Protein AF-A0A0W8DL83-F1 (afdb_monomer_lite)

pLDDT: mean 80.4, std 13.45, range [40.19, 97.5]

Organism: Phytophthora nicotianae (NCBI:txid4792)

Sequence (191 aa):
MKIGVLESKGTYDVRLKAYGPFPSYPEEEQVDKNFFDHLVVTPYDETNQNVEHSGFNFESEHRGGWYRFCLGNMHDGSTKTVEWYTSFDLSNEDELGEEDKLDDQTRKEHIEGVKTSLDRLQTLLKLIRNEQDYYRARVHRHVQTLESSKSRIIYYTMFELAVLGAMYGGQSFLLHKWFSDRGYLSKRQWA

InterPro domains:
  IPR009038 GOLD domain [PF01105] (49-179)
  IPR009038 GOLD domain [SM01190] (11-180)
  IPR015720 Transmembrane emp24 domain-containing protein [PTHR22811] (47-179)

Foldseek 3Di:
DKKFWQDWPDFRKKWKWKFDFAADADPDDDPVGTPDIDIDGWDDDPVDSDTDIDDDDDDDPPDDGDMDMDIDPPPDPTDIDMDDDDDDDDDDPVPPPPVVVVVVVVVVVVVVVVVVVVVVVVVVVVVVVVVVVVVVVVVVVVVVVVVVVVVVVVVVVVVVVVVVVVVVVVVVVVVVCVVVVVVVVPPPDDD

Radius of gyration: 52.63 Å; chains: 1; bounding box: 70×18×173 Å

Secondary structure (DSSP, 8-state):
-EEEEEEESS--EEEEEEEEEESS---S--GGGEEEEEEEE----SS---PPPEE------S---EEEEEEE--S--S-EEEEEE----PPPGGG--HHHHHHHHHHHHHHHHHHHHHHHHHHHHHHHHHHHHHHHHHHHHHHHHHHHHHHHHHHHHHHHHHHHHHHHHHHHHHHHHHHHHTTTS------

Structure (mmCIF, N/CA/C/O backbone):
data_AF-A0A0W8DL83-F1
#
_entry.id   AF-A0A0W8DL83-F1
#
loop_
_atom_site.group_PDB
_atom_site.id
_atom_site.type_symbol
_atom_site.label_atom_id
_atom_site.label_alt_id
_atom_site.label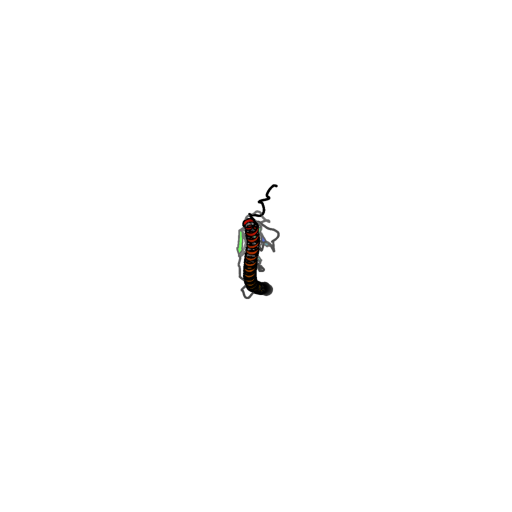_comp_id
_atom_site.label_asym_id
_atom_site.label_entity_id
_atom_site.label_seq_id
_atom_site.pdbx_PDB_ins_code
_atom_site.Cartn_x
_atom_site.Cartn_y
_atom_site.Cartn_z
_atom_site.occupancy
_atom_site.B_iso_or_equiv
_atom_site.auth_seq_id
_atom_site.auth_comp_id
_atom_site.auth_asym_id
_atom_site.auth_atom_id
_atom_site.pdbx_PDB_model_num
ATOM 1 N N . MET A 1 1 ? -22.260 -2.839 36.735 1.00 81.38 1 MET A N 1
ATOM 2 C CA . MET A 1 1 ? -23.620 -2.240 36.632 1.00 81.38 1 MET A CA 1
ATOM 3 C C . MET A 1 1 ? -24.453 -2.633 37.850 1.00 81.38 1 MET A C 1
ATOM 5 O O . MET A 1 1 ? -24.209 -3.710 38.378 1.00 81.38 1 MET A O 1
ATOM 9 N N . LYS A 1 2 ? -25.393 -1.802 38.322 1.00 84.25 2 LYS A N 1
ATOM 10 C CA . LYS A 1 2 ? -26.248 -2.055 39.499 1.00 84.25 2 LYS A CA 1
ATOM 11 C C . LYS A 1 2 ? -27.692 -1.601 39.247 1.00 84.25 2 LYS A C 1
ATOM 13 O O . LYS A 1 2 ? -27.902 -0.562 38.626 1.00 84.25 2 LYS A O 1
ATOM 18 N N . ILE A 1 3 ? -28.667 -2.360 39.739 1.00 86.25 3 ILE A N 1
ATOM 19 C CA . ILE A 1 3 ? -30.100 -2.094 39.565 1.00 86.25 3 ILE A CA 1
ATOM 20 C C . ILE A 1 3 ? -30.893 -2.454 40.829 1.00 86.25 3 ILE A C 1
ATOM 22 O O . ILE A 1 3 ? -30.589 -3.448 41.488 1.00 86.25 3 ILE A O 1
ATOM 26 N N . GLY A 1 4 ? -31.914 -1.657 41.160 1.00 84.94 4 GLY A N 1
ATOM 27 C CA . GLY A 1 4 ? -32.868 -1.954 42.236 1.00 84.94 4 GLY A CA 1
ATOM 28 C C . GLY A 1 4 ? -34.249 -1.334 41.987 1.00 84.94 4 GLY A C 1
ATOM 29 O O . GLY A 1 4 ? -34.360 -0.339 41.273 1.00 84.94 4 GLY A O 1
ATOM 30 N N . VAL A 1 5 ? -35.312 -1.924 42.540 1.00 84.25 5 VAL A N 1
ATOM 31 C CA . VAL A 1 5 ? -36.683 -1.393 42.453 1.00 84.25 5 VAL A CA 1
ATOM 32 C C . VAL A 1 5 ? -36.949 -0.517 43.679 1.00 84.25 5 VAL A C 1
ATOM 34 O O . VAL A 1 5 ? -36.902 -1.005 44.803 1.00 84.25 5 VAL A O 1
ATOM 37 N N . LEU A 1 6 ? -37.221 0.773 43.466 1.00 82.25 6 LEU A N 1
ATOM 38 C CA . LEU A 1 6 ? -37.469 1.747 44.537 1.00 82.25 6 LEU A CA 1
ATOM 39 C C . LEU A 1 6 ? -38.924 1.724 45.013 1.00 82.25 6 LEU A C 1
ATOM 41 O O . LEU A 1 6 ? -39.202 1.768 46.208 1.00 82.25 6 LEU A O 1
ATOM 45 N N . GLU A 1 7 ? -39.864 1.668 44.070 1.00 79.56 7 GLU A N 1
ATOM 46 C CA . GLU A 1 7 ? -41.296 1.750 44.357 1.00 79.56 7 GLU A CA 1
ATOM 47 C C . GLU A 1 7 ? -42.071 0.820 43.421 1.00 79.56 7 GLU A C 1
ATOM 49 O O . GLU A 1 7 ? -41.862 0.826 42.206 1.00 79.56 7 GLU A O 1
ATOM 54 N N . SER A 1 8 ? -42.968 0.015 43.986 1.00 80.44 8 SER A N 1
ATOM 55 C CA . SER A 1 8 ? -43.856 -0.891 43.257 1.00 80.44 8 SER A CA 1
ATOM 56 C C . SER A 1 8 ? -45.196 -0.973 43.984 1.00 80.44 8 SER A C 1
ATOM 58 O O . SER A 1 8 ? -45.238 -0.948 45.211 1.00 80.44 8 SER A O 1
ATOM 60 N N . LYS A 1 9 ? -46.304 -1.079 43.239 1.00 79.44 9 LYS A N 1
ATOM 61 C CA . LYS A 1 9 ? -47.638 -1.319 43.828 1.00 79.44 9 LYS A CA 1
ATOM 62 C C . LYS A 1 9 ? -47.927 -2.802 44.076 1.00 79.44 9 LYS A C 1
ATOM 64 O O . LYS A 1 9 ? -48.963 -3.118 44.656 1.00 79.44 9 LYS A O 1
ATOM 69 N N . GLY A 1 10 ? -47.043 -3.690 43.632 1.00 79.00 10 GLY A N 1
ATOM 70 C CA . GLY A 1 10 ? -47.143 -5.123 43.877 1.00 79.00 10 GLY A CA 1
ATOM 71 C C . GLY A 1 10 ? -45.774 -5.718 44.152 1.00 79.00 10 GLY A C 1
ATOM 72 O O . GLY A 1 10 ? -45.163 -5.416 45.172 1.00 79.00 10 GLY A O 1
ATOM 73 N N . THR A 1 11 ? -45.282 -6.591 43.279 1.00 81.06 11 THR A N 1
ATOM 74 C CA . THR A 1 11 ? -44.012 -7.284 43.534 1.00 81.06 11 THR A CA 1
ATOM 75 C C . THR A 1 11 ? -42.807 -6.383 43.264 1.00 81.06 11 THR A C 1
ATOM 77 O O . THR A 1 11 ? -42.781 -5.609 42.304 1.00 81.06 11 THR A O 1
ATOM 80 N N . TYR A 1 12 ? -41.785 -6.483 44.112 1.00 83.00 12 TYR A N 1
ATOM 81 C CA . TYR A 1 12 ? -40.526 -5.744 43.985 1.00 83.00 12 TYR A CA 1
ATOM 82 C C . TYR A 1 12 ? -39.511 -6.547 43.162 1.00 83.00 12 TYR A C 1
ATOM 84 O O . TYR A 1 12 ? -38.434 -6.909 43.629 1.00 83.00 12 TYR A O 1
ATOM 92 N N . ASP A 1 13 ? -39.894 -6.883 41.931 1.00 85.88 13 ASP A N 1
ATOM 93 C CA . ASP A 1 13 ? -39.073 -7.650 40.998 1.00 85.88 13 ASP A CA 1
ATOM 94 C C . ASP A 1 13 ? -39.019 -7.007 39.604 1.00 85.88 13 ASP A C 1
ATOM 96 O O . ASP A 1 13 ? -39.995 -6.428 39.116 1.00 85.88 13 ASP A O 1
ATOM 100 N N . VAL A 1 14 ? -37.868 -7.114 38.943 1.00 87.50 14 VAL A N 1
ATOM 101 C CA . VAL A 1 14 ? -37.662 -6.675 37.558 1.00 87.50 14 VAL A CA 1
ATOM 102 C C . VAL A 1 14 ? -36.755 -7.665 36.834 1.00 87.50 14 VAL A C 1
ATOM 104 O O . VAL A 1 14 ? -35.730 -8.094 37.363 1.00 87.50 14 VAL A O 1
ATOM 107 N N . ARG A 1 15 ? -37.122 -8.060 35.611 1.00 88.44 15 ARG A N 1
ATOM 108 C CA . ARG A 1 15 ? -36.264 -8.912 34.782 1.00 88.44 15 ARG A CA 1
ATOM 109 C C . ARG A 1 15 ? -35.315 -8.044 33.974 1.00 88.44 15 ARG A C 1
ATOM 111 O O . ARG A 1 15 ? -35.758 -7.166 33.240 1.00 88.44 15 ARG A O 1
ATOM 118 N N . LEU A 1 16 ? -34.027 -8.316 34.080 1.00 88.19 16 LEU A N 1
ATOM 119 C CA . LEU A 1 16 ? -32.978 -7.629 33.348 1.00 88.19 16 LEU A CA 1
ATOM 120 C C . LEU A 1 16 ? -32.416 -8.564 32.283 1.00 88.19 16 LEU A C 1
ATOM 122 O O . LEU A 1 16 ? -31.903 -9.633 32.609 1.00 88.19 16 LEU A O 1
ATOM 126 N N . LYS A 1 17 ? -32.496 -8.132 31.024 1.00 88.69 17 LYS A N 1
ATOM 127 C CA . LYS A 1 17 ? -31.898 -8.821 29.881 1.00 88.69 17 LYS A CA 1
ATOM 128 C C . LYS A 1 17 ? -30.828 -7.961 29.228 1.00 88.69 17 LYS A C 1
ATOM 130 O O . LYS A 1 17 ? -31.052 -6.765 29.045 1.00 88.69 17 LYS A O 1
ATOM 135 N N . ALA A 1 18 ? -29.703 -8.551 28.844 1.00 87.62 18 ALA A N 1
ATOM 136 C CA . ALA A 1 18 ? -28.650 -7.862 28.109 1.00 87.62 18 ALA A CA 1
ATOM 137 C C . ALA A 1 18 ? -28.317 -8.587 26.804 1.00 87.62 18 ALA A C 1
ATOM 139 O O . ALA A 1 18 ? -28.187 -9.811 26.760 1.00 87.62 18 ALA A O 1
ATOM 140 N N . TYR A 1 19 ? -28.161 -7.794 25.747 1.00 86.75 19 TYR A N 1
ATOM 141 C CA . TYR A 1 19 ? -27.914 -8.257 24.394 1.00 86.75 19 TYR A CA 1
ATOM 142 C C . TYR A 1 19 ? -26.676 -7.590 23.803 1.00 86.75 19 TYR A C 1
ATOM 144 O O . TYR A 1 19 ? -26.478 -6.382 23.969 1.00 86.75 19 TYR A O 1
ATOM 152 N N . GLY A 1 20 ? -25.884 -8.351 23.055 1.00 83.88 20 GLY A N 1
ATOM 153 C CA . GLY A 1 20 ? -24.735 -7.827 22.324 1.00 83.88 20 GLY A CA 1
ATOM 154 C C . GLY A 1 20 ? -23.604 -8.843 22.169 1.00 83.88 20 GLY A C 1
ATOM 155 O O . GLY A 1 20 ? -23.753 -9.992 22.579 1.00 83.88 20 GLY A O 1
ATOM 156 N N . PRO A 1 21 ? -22.478 -8.428 21.568 1.00 85.00 21 PRO A N 1
ATOM 157 C CA . PRO A 1 21 ? -22.266 -7.129 20.920 1.00 85.00 21 PRO A CA 1
ATOM 158 C C . PRO A 1 21 ? -22.936 -7.033 19.530 1.00 85.00 21 PRO A C 1
ATOM 160 O O . PRO A 1 21 ? -23.010 -8.008 18.766 1.00 85.00 21 PRO A O 1
ATOM 163 N N . PHE A 1 22 ? -23.417 -5.838 19.166 1.00 81.19 22 PHE A N 1
ATOM 164 C CA . PHE A 1 22 ? -23.951 -5.525 17.832 1.00 81.19 22 PHE A CA 1
ATOM 165 C C . PHE A 1 22 ? -23.016 -4.588 17.040 1.00 81.19 22 PHE A C 1
ATOM 167 O O . PHE A 1 22 ? -22.466 -3.651 17.619 1.00 81.19 22 PHE A O 1
ATOM 174 N N . PRO A 1 23 ? -22.855 -4.786 15.714 1.00 79.31 23 PRO A N 1
ATOM 175 C CA . PRO A 1 23 ? -22.017 -3.919 14.874 1.00 79.31 23 PRO A CA 1
ATOM 176 C C . PRO A 1 23 ? -22.641 -2.535 14.618 1.00 79.31 23 PRO A C 1
ATOM 178 O O . PRO A 1 23 ? -21.934 -1.572 14.343 1.00 79.31 23 PRO A O 1
ATOM 181 N N . SER A 1 24 ? -23.965 -2.427 14.717 1.00 82.38 24 SER A N 1
ATOM 182 C CA . SER A 1 24 ? -24.749 -1.197 14.575 1.00 82.38 24 SER A CA 1
ATOM 183 C C . SER A 1 24 ? -25.765 -1.099 15.712 1.00 82.38 24 SER A C 1
ATOM 185 O O . SER A 1 24 ? -26.010 -2.092 16.400 1.00 82.38 24 SER A O 1
ATOM 187 N N . TYR A 1 25 ? -26.363 0.079 15.909 1.00 81.12 25 TYR A N 1
ATOM 188 C CA . TYR A 1 25 ? -27.397 0.266 16.926 1.00 81.12 25 TYR A CA 1
ATOM 189 C C . TYR A 1 25 ? -28.563 -0.719 16.696 1.00 81.12 25 TYR A C 1
ATOM 191 O O . TYR A 1 25 ? -29.116 -0.747 15.593 1.00 81.12 25 TYR A O 1
ATOM 199 N N . PRO A 1 26 ? -28.924 -1.555 17.685 1.00 79.19 26 PRO A N 1
ATOM 200 C CA . PRO A 1 26 ? -29.980 -2.548 17.519 1.00 79.19 26 PRO A CA 1
ATOM 201 C C . PRO A 1 26 ? -31.372 -1.927 17.721 1.00 79.19 26 PRO A C 1
ATOM 203 O O . PRO A 1 26 ? -31.781 -1.663 18.854 1.00 79.19 26 PRO A O 1
ATOM 206 N N . GLU A 1 27 ? -32.131 -1.745 16.636 1.00 76.06 27 GLU A N 1
ATOM 207 C CA . GLU A 1 27 ? -33.521 -1.253 16.697 1.00 76.06 27 GLU A CA 1
ATOM 208 C C . GLU A 1 27 ? -34.492 -2.307 17.270 1.00 76.06 27 GLU A C 1
ATOM 210 O O . GLU A 1 27 ? -35.322 -1.992 18.127 1.00 76.06 27 GLU A O 1
ATOM 215 N N . GLU A 1 28 ? -34.328 -3.586 16.918 1.00 75.12 28 GLU A N 1
ATOM 216 C CA . GLU A 1 28 ? -35.198 -4.687 17.366 1.00 75.12 28 GLU A CA 1
ATOM 217 C C . GLU A 1 28 ? -34.542 -5.610 18.407 1.00 75.12 28 GLU A C 1
ATOM 219 O O . GLU A 1 28 ? -33.317 -5.727 18.499 1.00 75.12 28 GLU A O 1
ATOM 224 N N . GLU A 1 29 ? -35.378 -6.274 19.214 1.00 68.44 29 GLU A N 1
ATOM 225 C CA . GLU A 1 29 ? -34.940 -7.278 20.188 1.00 68.44 29 GLU A CA 1
ATOM 226 C C . GLU A 1 29 ? -34.558 -8.573 19.458 1.00 68.44 29 GLU A C 1
ATOM 228 O O . GLU A 1 29 ? -35.407 -9.374 19.072 1.00 68.44 29 GLU A O 1
ATOM 233 N N . GLN A 1 30 ? -33.257 -8.776 19.247 1.00 68.44 30 GLN A N 1
ATOM 234 C CA . GLN A 1 30 ? -32.734 -10.000 18.644 1.00 68.44 30 GLN A CA 1
ATOM 235 C C . GLN A 1 30 ? -32.393 -11.016 19.736 1.00 68.44 30 GLN A C 1
ATOM 237 O O . GLN A 1 30 ? -31.392 -10.877 20.439 1.00 68.44 30 GLN A O 1
ATOM 242 N N . VAL A 1 31 ? -33.221 -12.059 19.854 1.00 71.44 31 VAL A N 1
ATOM 243 C CA . VAL A 1 31 ? -33.091 -13.116 20.877 1.00 71.44 31 VAL A CA 1
ATOM 244 C C . VAL A 1 31 ? -31.740 -13.840 20.804 1.00 71.44 31 VAL A C 1
ATOM 246 O O . VAL A 1 31 ? -31.206 -14.244 21.831 1.00 71.44 31 VAL A O 1
ATOM 249 N N . ASP A 1 32 ? -31.163 -13.945 19.606 1.00 73.44 32 ASP A N 1
ATOM 250 C CA . ASP A 1 32 ? -29.940 -14.709 19.318 1.00 73.44 32 ASP A CA 1
ATOM 251 C C . ASP A 1 32 ? -28.673 -14.156 20.002 1.00 73.44 32 ASP A C 1
ATOM 253 O O . ASP A 1 32 ? -27.660 -14.837 20.103 1.00 73.44 32 ASP A O 1
ATOM 257 N N . LYS A 1 33 ? -28.713 -12.915 20.507 1.00 74.62 33 LYS A N 1
ATOM 258 C CA . LYS A 1 33 ? -27.564 -12.272 21.172 1.00 74.62 33 LYS A CA 1
ATOM 259 C C . LYS A 1 33 ? -27.764 -12.021 22.662 1.00 74.62 33 LYS A C 1
ATOM 261 O O . LYS A 1 33 ? -27.116 -11.134 23.214 1.00 74.62 33 LYS A O 1
ATOM 266 N N . ASN A 1 34 ? -28.678 -12.748 23.303 1.00 84.25 34 ASN A N 1
ATOM 267 C CA . ASN A 1 34 ? -28.878 -12.656 24.746 1.00 84.25 34 ASN A CA 1
ATOM 268 C C . ASN A 1 34 ? -27.707 -13.314 25.488 1.00 84.25 34 ASN A C 1
ATOM 270 O O . ASN A 1 34 ? -27.497 -14.517 25.345 1.00 84.25 34 ASN A O 1
ATOM 274 N N . PHE A 1 35 ? -26.980 -12.547 26.299 1.00 84.25 35 PHE A N 1
ATOM 275 C CA . PHE A 1 35 ? -25.880 -13.073 27.118 1.00 84.25 35 PHE A CA 1
ATOM 276 C C . PHE A 1 35 ? -26.153 -12.989 28.625 1.00 84.25 35 PHE A C 1
ATOM 278 O O . PHE A 1 35 ? -25.424 -13.583 29.416 1.00 84.25 35 PHE A O 1
ATOM 285 N N . PHE A 1 36 ? -27.197 -12.269 29.041 1.00 86.12 36 PHE A N 1
ATOM 286 C CA . PHE A 1 36 ? -27.556 -12.119 30.447 1.00 86.12 36 PHE A CA 1
ATOM 287 C C . PHE A 1 36 ? -29.073 -12.027 30.582 1.00 86.12 36 PHE A C 1
ATOM 289 O O . PHE A 1 36 ? -29.684 -11.131 30.010 1.00 86.12 36 PHE A O 1
ATOM 296 N N . ASP A 1 37 ? -29.678 -12.917 31.368 1.00 88.25 37 ASP A N 1
ATOM 297 C CA . ASP A 1 37 ? -31.096 -12.867 31.735 1.00 88.25 37 ASP A CA 1
ATOM 298 C C . ASP A 1 37 ? -31.222 -13.211 33.219 1.00 88.25 37 ASP A C 1
ATOM 300 O O . ASP A 1 37 ? -30.949 -14.343 33.628 1.00 88.25 37 ASP A O 1
ATOM 304 N N . HIS A 1 38 ? -31.585 -12.224 34.037 1.00 87.06 38 HIS A N 1
ATOM 305 C CA . HIS A 1 38 ? -31.716 -12.414 35.476 1.00 87.06 38 HIS A CA 1
ATOM 306 C C . HIS A 1 38 ? -32.934 -11.684 36.040 1.00 87.06 38 HIS A C 1
ATOM 308 O O . HIS A 1 38 ? -33.242 -10.549 35.665 1.00 87.06 38 HIS A O 1
ATOM 314 N N . LEU A 1 39 ? -33.620 -12.329 36.986 1.00 85.81 39 LEU A N 1
ATOM 315 C CA . LEU A 1 39 ? -34.686 -11.705 37.763 1.00 85.81 39 LEU A CA 1
ATOM 316 C C . LEU A 1 39 ? -34.075 -11.030 38.990 1.00 85.81 39 LEU A C 1
ATOM 318 O O . LEU A 1 39 ? -33.563 -11.693 39.888 1.00 85.81 39 LEU A O 1
ATOM 322 N N . VAL A 1 40 ? -34.119 -9.7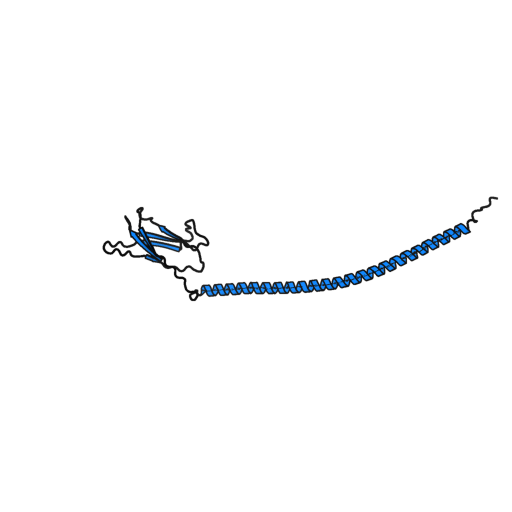06 39.023 1.00 84.25 40 VAL A N 1
ATOM 323 C CA . VAL A 1 40 ? -33.694 -8.924 40.179 1.00 84.25 40 VAL A CA 1
ATOM 324 C C . VAL A 1 40 ? -34.890 -8.780 41.099 1.00 84.25 40 VAL A C 1
ATOM 326 O O . VAL A 1 40 ? -35.879 -8.155 40.729 1.00 84.25 40 VAL A O 1
ATOM 329 N N . VAL A 1 41 ? -34.796 -9.373 42.284 1.00 83.44 41 VAL A N 1
ATOM 330 C CA . VAL A 1 41 ? -35.775 -9.205 43.357 1.00 83.44 41 VAL A CA 1
ATOM 331 C C . VAL A 1 41 ? -35.129 -8.322 44.405 1.00 83.44 41 VAL A C 1
ATOM 333 O O . VAL A 1 41 ? -34.068 -8.667 44.924 1.00 83.44 41 VAL A O 1
ATOM 336 N N . THR A 1 42 ? -35.744 -7.184 44.697 1.00 79.56 42 THR A N 1
ATOM 337 C CA . THR A 1 42 ? -35.286 -6.310 45.773 1.00 79.56 42 THR A CA 1
ATOM 338 C C . THR A 1 42 ? -36.119 -6.583 47.019 1.00 79.56 42 THR A C 1
ATOM 340 O O . THR A 1 42 ? -37.341 -6.408 46.967 1.00 79.56 42 THR A O 1
ATOM 343 N N . PRO A 1 43 ? -35.508 -7.025 48.132 1.00 74.50 43 PRO A N 1
ATOM 344 C CA . PRO A 1 43 ? -36.221 -7.135 49.394 1.00 74.50 43 PRO A CA 1
ATOM 345 C C . PRO A 1 43 ? -36.702 -5.744 49.821 1.00 74.50 43 PRO A C 1
ATOM 347 O O . PRO A 1 43 ? -35.917 -4.802 49.899 1.00 74.50 43 PRO A O 1
ATOM 350 N N . TYR A 1 44 ? -38.007 -5.611 50.054 1.00 68.94 44 TYR A N 1
ATOM 351 C CA . TYR A 1 44 ? -38.605 -4.381 50.562 1.00 68.94 44 TYR A CA 1
ATOM 352 C C . TYR A 1 44 ? -38.560 -4.402 52.091 1.00 68.94 44 TYR A C 1
ATOM 354 O O . TYR A 1 44 ? -39.202 -5.247 52.716 1.00 68.94 44 TYR A O 1
ATOM 362 N N . ASP A 1 45 ? -37.787 -3.493 52.682 1.00 66.62 45 ASP A N 1
ATOM 363 C CA . ASP A 1 45 ? -37.762 -3.254 54.124 1.00 66.62 45 ASP A CA 1
ATOM 364 C C . ASP A 1 45 ? -38.528 -1.954 54.422 1.00 66.62 45 ASP A C 1
ATOM 366 O O . ASP A 1 45 ? -38.134 -0.871 53.995 1.00 66.62 45 ASP A O 1
ATOM 370 N N . GLU A 1 46 ? -39.643 -2.052 55.152 1.00 63.75 46 GLU A N 1
ATOM 371 C CA . GLU A 1 46 ? -40.459 -0.894 55.553 1.00 63.75 46 GLU A CA 1
ATOM 372 C C . GLU A 1 46 ? -39.711 0.058 56.506 1.00 63.75 46 GLU A C 1
ATOM 374 O O . GLU A 1 46 ? -40.095 1.222 56.644 1.00 63.75 46 GLU A O 1
ATOM 379 N N . THR A 1 47 ? -38.651 -0.415 57.175 1.00 63.09 47 THR A N 1
ATOM 380 C CA . THR A 1 47 ? -37.954 0.337 58.233 1.00 63.09 47 THR A CA 1
ATOM 381 C C . THR A 1 47 ? -36.686 1.052 57.774 1.00 63.09 47 THR A C 1
ATOM 383 O O . THR A 1 47 ? -36.315 2.069 58.363 1.00 63.09 47 THR A O 1
ATOM 386 N N . ASN A 1 48 ? -36.049 0.580 56.701 1.00 59.69 48 ASN A N 1
ATOM 387 C CA . ASN A 1 48 ? -34.872 1.192 56.094 1.00 59.69 48 ASN A CA 1
ATOM 388 C C . ASN A 1 48 ? -35.179 1.484 54.624 1.00 59.69 48 ASN A C 1
ATOM 390 O O . ASN A 1 48 ? -35.316 0.565 53.828 1.00 59.69 48 ASN A O 1
ATOM 394 N N . GLN A 1 49 ? -35.186 2.757 54.218 1.00 60.66 49 GLN A N 1
ATOM 395 C CA . GLN A 1 49 ? -35.267 3.169 52.802 1.00 60.66 49 GLN A CA 1
ATOM 396 C C . GLN A 1 49 ? -34.019 2.775 51.975 1.00 60.66 49 GLN A C 1
ATOM 398 O O . GLN A 1 49 ? -33.723 3.396 50.957 1.00 60.66 49 GLN A O 1
ATOM 403 N N . ASN A 1 50 ? -33.241 1.787 52.423 1.00 62.84 50 ASN A N 1
ATOM 404 C CA . ASN A 1 50 ? -32.032 1.348 51.753 1.00 62.84 50 ASN A CA 1
ATOM 405 C C . ASN A 1 50 ? -32.386 0.195 50.810 1.00 62.84 50 ASN A C 1
ATOM 407 O O . ASN A 1 50 ? -32.679 -0.913 51.254 1.00 62.84 50 ASN A O 1
ATOM 411 N N . VAL A 1 51 ? -32.403 0.477 49.510 1.00 67.00 51 VAL A N 1
ATOM 412 C CA . VAL A 1 51 ? -32.751 -0.506 48.482 1.00 67.00 51 VAL A CA 1
ATOM 413 C C . VAL A 1 51 ? -31.520 -1.339 48.155 1.00 67.00 51 VAL A C 1
ATOM 415 O O . VAL A 1 51 ? -30.472 -0.806 47.792 1.00 67.00 51 VAL A O 1
ATOM 418 N N . GLU A 1 52 ? -31.627 -2.662 48.275 1.00 71.31 52 GLU A N 1
ATOM 419 C CA . GLU A 1 52 ? -30.548 -3.538 47.827 1.00 71.31 52 GLU A CA 1
ATOM 420 C C . GLU A 1 52 ? -30.425 -3.494 46.302 1.00 71.31 52 GLU A C 1
ATOM 422 O O . GLU A 1 52 ? -31.388 -3.706 45.562 1.00 71.31 52 GLU A O 1
ATOM 427 N N . HIS A 1 53 ? -29.206 -3.247 45.826 1.00 76.88 53 HIS A N 1
ATOM 428 C CA . HIS A 1 53 ? -28.901 -3.267 44.406 1.00 76.88 53 HIS A CA 1
ATOM 429 C C . HIS A 1 53 ? -28.288 -4.603 44.003 1.00 76.88 53 HIS A C 1
ATOM 431 O O . HIS A 1 53 ? -27.225 -4.983 44.497 1.00 76.88 53 HIS A O 1
ATOM 437 N N . SER A 1 54 ? -28.900 -5.268 43.026 1.00 78.25 54 SER A N 1
ATOM 438 C CA . SER A 1 54 ? -28.272 -6.391 42.336 1.00 78.25 54 SER A CA 1
ATOM 439 C C . SER A 1 54 ? -27.389 -5.846 41.221 1.00 78.25 54 SER A C 1
ATOM 441 O O . SER A 1 54 ? -27.814 -4.996 40.436 1.00 78.25 54 SER A O 1
ATOM 443 N N . GLY A 1 55 ? -26.136 -6.286 41.169 1.00 76.12 55 GLY A N 1
ATOM 444 C CA . GLY A 1 55 ? -25.187 -5.837 40.163 1.00 76.12 55 GLY A CA 1
ATOM 445 C C . GLY A 1 55 ? -24.546 -6.990 39.419 1.00 76.12 55 GLY A C 1
ATOM 446 O O . GLY A 1 55 ? -24.279 -8.038 39.999 1.00 76.12 55 GLY A O 1
ATOM 447 N N . PHE A 1 56 ? -24.269 -6.764 38.139 1.00 78.69 56 PHE A N 1
ATOM 448 C CA . PHE A 1 56 ? -23.428 -7.642 37.341 1.00 78.69 56 PHE A CA 1
ATOM 449 C C . PHE A 1 56 ? -22.355 -6.816 36.635 1.00 78.69 56 PHE A C 1
ATOM 451 O O . PHE A 1 56 ? -22.582 -5.662 36.246 1.00 78.69 56 PHE A O 1
ATOM 458 N N . ASN A 1 57 ? -21.175 -7.410 36.511 1.00 81.25 57 ASN A N 1
ATOM 459 C CA . ASN A 1 57 ? -20.047 -6.856 35.783 1.00 81.25 57 ASN A CA 1
ATOM 460 C C . ASN A 1 57 ? -19.706 -7.847 34.675 1.00 81.25 57 ASN A C 1
ATOM 462 O O . ASN A 1 57 ? -19.700 -9.054 34.909 1.00 81.25 57 ASN A O 1
ATOM 466 N N . PHE A 1 58 ? -19.470 -7.331 33.478 1.00 77.50 58 PHE A N 1
ATOM 467 C CA . PHE A 1 58 ? -19.032 -8.117 32.338 1.00 77.50 58 PHE A CA 1
ATOM 468 C C . PHE A 1 58 ? -17.950 -7.330 31.614 1.00 77.50 58 PHE A C 1
ATOM 470 O O . PHE A 1 58 ? -17.962 -6.098 31.623 1.00 77.50 58 PHE A O 1
ATOM 477 N N . GLU A 1 59 ? -17.027 -8.056 31.010 1.00 75.69 59 GLU A N 1
ATOM 478 C CA . GLU A 1 59 ? -15.967 -7.488 30.198 1.00 75.69 59 GLU A CA 1
ATOM 479 C C . GLU A 1 59 ? -16.401 -7.555 28.734 1.00 75.69 59 GLU A C 1
ATOM 481 O O . GLU A 1 59 ? -16.922 -8.573 28.269 1.00 75.69 59 GLU A O 1
ATOM 486 N N . SER A 1 60 ? -16.275 -6.447 28.006 1.00 68.62 60 SER A N 1
ATOM 487 C CA . SER A 1 60 ? -16.565 -6.445 26.576 1.00 68.62 60 SER A CA 1
ATOM 488 C C . SER A 1 60 ? -15.388 -7.082 25.842 1.00 68.62 60 SER A C 1
ATOM 490 O O . SER A 1 60 ? -14.404 -6.399 25.572 1.00 68.62 60 SER A O 1
ATOM 492 N N . GLU A 1 61 ? -15.477 -8.377 25.536 1.00 62.88 61 GLU A N 1
ATOM 493 C CA . GLU A 1 61 ? -14.456 -9.093 24.758 1.00 62.88 61 GLU A CA 1
ATOM 494 C C . GLU A 1 61 ? -14.215 -8.395 23.407 1.00 62.88 61 GLU A C 1
ATOM 496 O O . GLU A 1 61 ? -15.075 -8.449 22.526 1.00 62.88 61 GLU A O 1
ATOM 501 N N . HIS A 1 62 ? -13.058 -7.724 23.283 1.00 54.38 62 HIS A N 1
ATOM 502 C CA . HIS A 1 62 ? -12.310 -7.223 22.105 1.00 54.38 62 HIS A CA 1
ATOM 503 C C . HIS A 1 62 ? -13.013 -6.524 20.940 1.00 54.38 62 HIS A C 1
ATOM 505 O O . HIS A 1 62 ? -12.366 -5.979 20.044 1.00 54.38 62 HIS A O 1
ATOM 511 N N . ARG A 1 63 ? -14.335 -6.495 20.912 1.00 54.78 63 ARG A N 1
ATOM 512 C CA . ARG A 1 63 ? -15.136 -5.929 19.842 1.00 54.78 63 ARG A CA 1
ATOM 513 C C . ARG A 1 63 ? -16.020 -4.878 20.465 1.00 54.78 63 ARG A C 1
ATOM 515 O O . ARG A 1 63 ? -17.142 -5.151 20.883 1.00 54.78 63 ARG A O 1
ATOM 522 N N . GLY A 1 64 ? -15.490 -3.657 20.487 1.00 65.88 64 GLY A N 1
ATOM 523 C CA . GLY A 1 64 ? -16.316 -2.469 20.637 1.00 65.88 64 GLY A CA 1
ATOM 524 C C . GLY A 1 64 ? -17.561 -2.611 19.758 1.00 65.88 64 GLY A C 1
ATOM 525 O O . GLY A 1 64 ? -17.485 -2.990 18.587 1.00 65.88 64 GLY A O 1
ATOM 526 N N . GLY A 1 65 ? -18.719 -2.390 20.360 1.00 76.69 65 GLY A N 1
ATOM 527 C CA . GLY A 1 65 ? -20.003 -2.682 19.752 1.00 76.69 65 GLY A CA 1
ATOM 528 C C . GLY A 1 65 ? -21.129 -2.133 20.607 1.00 76.69 65 GLY A C 1
ATOM 529 O O . GLY A 1 65 ? -20.928 -1.680 21.734 1.00 76.69 65 GLY A O 1
ATOM 530 N N . TRP A 1 66 ? -22.330 -2.153 20.053 1.00 82.50 66 TRP A N 1
ATOM 531 C CA . TRP A 1 66 ? -23.514 -1.707 20.766 1.00 82.50 66 TRP A CA 1
ATOM 532 C C . TRP A 1 66 ? -24.005 -2.818 21.688 1.00 82.50 66 TRP A C 1
ATOM 534 O O . TRP A 1 66 ? -24.114 -3.973 21.271 1.00 82.50 66 TRP A O 1
ATOM 544 N N . TYR A 1 67 ? -24.325 -2.451 22.924 1.00 85.25 67 TYR A N 1
ATOM 545 C CA . TYR A 1 67 ? -24.985 -3.311 23.899 1.00 85.25 67 TYR A CA 1
ATOM 546 C C . TYR A 1 67 ? -26.371 -2.750 24.189 1.00 85.25 67 TYR A C 1
ATOM 548 O O . TYR A 1 67 ? -26.554 -1.534 24.288 1.00 85.25 67 TYR A O 1
ATOM 556 N N . ARG A 1 68 ? -27.354 -3.636 24.320 1.00 86.50 68 ARG A N 1
ATOM 557 C CA . ARG A 1 68 ? -28.738 -3.270 24.622 1.00 86.50 68 ARG A CA 1
ATOM 558 C C . ARG A 1 68 ? -29.168 -3.947 25.909 1.00 86.50 68 ARG A C 1
ATOM 560 O O . ARG A 1 68 ? -29.132 -5.169 26.003 1.00 86.50 68 ARG A O 1
ATOM 567 N N . PHE A 1 69 ? -29.618 -3.150 26.869 1.00 87.81 69 PHE A N 1
ATOM 568 C CA . PHE A 1 69 ? -30.173 -3.632 28.127 1.00 87.81 69 PHE A CA 1
ATOM 569 C C . PHE A 1 69 ? -31.681 -3.387 28.137 1.00 87.81 69 PHE A C 1
ATOM 571 O O . PHE A 1 69 ? -32.133 -2.272 27.876 1.00 87.81 69 PHE A O 1
ATOM 578 N N . CYS A 1 70 ? -32.455 -4.429 28.418 1.00 88.25 70 CYS A N 1
ATOM 579 C CA . CYS A 1 70 ? -33.911 -4.401 28.442 1.00 88.25 70 CYS A CA 1
ATOM 580 C C . CYS A 1 70 ? -34.415 -4.728 29.852 1.00 88.25 70 CYS A C 1
ATOM 582 O O . CYS A 1 70 ? -34.001 -5.722 30.453 1.00 88.25 70 CYS A O 1
ATOM 584 N N . LEU A 1 71 ? -35.347 -3.915 30.351 1.00 88.38 71 LEU A N 1
ATOM 585 C CA . LEU A 1 71 ? -36.043 -4.134 31.618 1.00 88.38 71 LEU A CA 1
ATOM 586 C C . LEU A 1 71 ? -37.458 -4.636 31.348 1.00 88.38 71 LEU A C 1
ATOM 588 O O . LEU A 1 71 ? -38.279 -3.935 30.760 1.00 88.38 71 LEU A O 1
ATOM 592 N N . GLY A 1 72 ? -37.727 -5.869 31.763 1.00 86.50 72 GLY A N 1
ATOM 593 C CA . GLY A 1 72 ? -39.013 -6.530 31.618 1.00 86.50 72 GLY A CA 1
ATOM 594 C C . GLY A 1 72 ? -39.790 -6.534 32.928 1.00 86.50 72 GLY A C 1
ATOM 595 O O . GLY A 1 72 ? -39.332 -7.083 33.930 1.00 86.50 72 GLY A O 1
ATOM 596 N N . ASN A 1 73 ? -41.006 -5.995 32.895 1.00 85.38 73 ASN A N 1
ATOM 597 C CA . ASN A 1 73 ? -41.966 -6.092 33.989 1.00 85.38 73 ASN A CA 1
ATOM 598 C C . ASN A 1 73 ? -43.069 -7.105 33.642 1.00 85.38 73 ASN A C 1
ATOM 600 O O . ASN A 1 73 ? -44.201 -6.741 33.342 1.00 85.38 73 ASN A O 1
ATOM 604 N N . MET A 1 74 ? -42.704 -8.388 33.581 1.00 70.38 74 MET A N 1
ATOM 605 C CA . MET A 1 74 ? -43.634 -9.460 33.191 1.00 70.38 74 MET A CA 1
ATOM 606 C C . MET A 1 74 ? -44.477 -10.000 34.352 1.00 70.38 74 MET A C 1
ATOM 608 O O . MET A 1 74 ? -45.472 -10.671 34.100 1.00 70.38 74 MET A O 1
ATOM 612 N N . HIS A 1 75 ? -44.067 -9.766 35.601 1.00 70.19 75 HIS A N 1
ATOM 613 C CA . HIS A 1 75 ? -44.671 -10.428 36.758 1.00 70.19 75 HIS A CA 1
ATOM 614 C C . HIS A 1 75 ? -45.882 -9.680 37.320 1.00 70.19 75 HIS A C 1
ATOM 616 O O . HIS A 1 75 ? -46.828 -10.306 37.789 1.00 70.19 75 HIS A O 1
ATOM 622 N N . ASP A 1 76 ? -45.880 -8.351 37.224 1.00 66.69 76 ASP A N 1
ATOM 623 C CA . ASP A 1 76 ? -46.971 -7.513 37.698 1.00 66.69 76 ASP A CA 1
ATOM 624 C C . ASP A 1 76 ? -47.194 -6.362 36.711 1.00 66.69 76 ASP A C 1
ATOM 626 O O . ASP A 1 76 ? -46.258 -5.657 36.346 1.00 66.69 76 ASP A O 1
ATOM 630 N N . GLY A 1 77 ? -48.432 -6.170 36.255 1.00 68.62 77 GLY A N 1
ATOM 631 C CA . GLY A 1 77 ? -48.790 -5.104 35.310 1.00 68.62 77 GLY A CA 1
ATOM 632 C C . GLY A 1 77 ? -48.746 -3.698 35.922 1.00 68.62 77 GLY A C 1
ATOM 633 O O . GLY A 1 77 ? -49.095 -2.726 35.251 1.00 68.62 77 GLY A O 1
ATOM 634 N N . SER A 1 78 ? -48.362 -3.583 37.195 1.00 79.81 78 SER A N 1
ATOM 635 C CA . SER A 1 78 ? -48.227 -2.320 37.910 1.00 79.81 78 SER A CA 1
ATOM 636 C C . SER A 1 78 ? -46.990 -1.524 37.476 1.00 79.81 78 SER A C 1
ATOM 638 O O . SER A 1 78 ? -45.975 -2.074 37.054 1.00 79.81 78 SER A O 1
ATOM 640 N N . THR A 1 79 ? -47.066 -0.194 37.559 1.00 82.88 79 THR A N 1
ATOM 641 C CA . THR A 1 79 ? -45.915 0.682 37.305 1.00 82.88 79 THR A CA 1
ATOM 642 C C . THR A 1 79 ? -44.881 0.517 38.418 1.00 82.88 79 THR A C 1
ATOM 644 O O . THR A 1 79 ? -45.224 0.658 39.592 1.00 82.88 79 THR A O 1
ATOM 647 N N . LYS A 1 80 ? -43.625 0.259 38.038 1.00 86.00 80 LYS A N 1
ATOM 648 C CA . LYS A 1 80 ? -42.481 0.118 38.948 1.00 86.00 80 LYS A CA 1
ATOM 649 C C . LYS A 1 80 ? -41.452 1.209 38.672 1.00 86.00 80 LYS A C 1
ATOM 651 O O . LYS A 1 80 ? -41.095 1.435 37.515 1.00 86.00 80 LYS A O 1
ATOM 656 N N . THR A 1 81 ? -40.961 1.848 39.725 1.00 85.62 81 THR A N 1
ATOM 657 C CA . THR A 1 81 ? -39.862 2.815 39.661 1.00 85.62 81 THR A CA 1
ATOM 658 C C . THR A 1 81 ? -38.559 2.082 39.946 1.00 85.62 81 THR A C 1
ATOM 660 O O . THR A 1 81 ? -38.407 1.470 41.002 1.00 85.62 81 THR A O 1
ATOM 663 N N . VAL A 1 82 ? -37.625 2.124 38.998 1.00 85.31 82 VAL A N 1
ATOM 664 C CA . VAL A 1 82 ? -36.357 1.386 39.057 1.00 85.31 82 VAL A CA 1
ATOM 665 C C . VAL A 1 82 ? -35.197 2.368 39.043 1.00 85.31 82 VAL A C 1
ATOM 667 O O . VAL A 1 82 ? -35.179 3.304 38.245 1.00 85.31 82 VAL A O 1
ATOM 670 N N . GLU A 1 83 ? -34.220 2.126 39.906 1.00 86.31 83 GLU A N 1
ATOM 671 C CA . GLU A 1 83 ? -32.958 2.848 39.927 1.00 86.31 83 GLU A CA 1
ATOM 672 C C . GLU A 1 83 ? -31.886 2.061 39.174 1.00 86.31 83 GLU A C 1
ATOM 674 O O . GLU A 1 83 ? -31.708 0.857 39.384 1.00 86.31 83 GLU A O 1
ATOM 679 N N . TRP A 1 84 ? -31.178 2.748 38.281 1.00 86.44 84 TRP A N 1
ATOM 680 C CA . TRP A 1 84 ? -30.171 2.161 37.406 1.00 86.44 84 TRP A CA 1
ATOM 681 C C . TRP A 1 84 ? -28.848 2.911 37.529 1.00 86.44 84 TRP A C 1
ATOM 683 O O . TRP A 1 84 ? -28.760 4.093 37.198 1.00 86.44 84 TRP A O 1
ATOM 693 N N . TYR A 1 85 ? -27.799 2.192 37.920 1.00 85.88 85 TYR A N 1
ATOM 694 C CA . TYR A 1 85 ? -26.438 2.706 37.999 1.00 85.88 85 TYR A CA 1
ATOM 695 C C . TYR A 1 85 ? -25.520 1.936 37.054 1.00 85.88 85 TYR A C 1
ATOM 697 O O . TYR A 1 85 ? -25.363 0.715 37.143 1.00 85.88 85 TYR A O 1
ATOM 705 N N . THR A 1 86 ? -24.847 2.664 36.169 1.00 83.25 86 THR A N 1
ATOM 706 C CA . THR A 1 86 ? -23.827 2.102 35.285 1.00 83.25 86 THR A CA 1
ATOM 707 C C . THR A 1 86 ? -22.510 2.835 35.479 1.00 83.25 86 THR A C 1
ATOM 709 O O . THR A 1 86 ? -22.479 4.062 35.521 1.00 83.25 86 THR A O 1
ATOM 712 N N . SER A 1 87 ? -21.432 2.072 35.614 1.00 81.12 87 SER A N 1
ATOM 713 C CA . SER A 1 87 ? -20.059 2.562 35.617 1.00 81.12 87 SER A CA 1
ATOM 714 C C . SER A 1 87 ? -19.326 1.843 34.495 1.00 81.12 87 SER A C 1
ATOM 716 O O . SER A 1 87 ? -19.480 0.630 34.334 1.00 81.12 87 SER A O 1
ATOM 718 N N . PHE A 1 88 ? -18.588 2.609 33.701 1.00 75.75 88 PHE A N 1
ATOM 719 C CA . PHE A 1 88 ? -17.745 2.092 32.637 1.00 75.75 88 PHE A CA 1
ATOM 720 C C . PHE A 1 88 ? -16.318 2.466 33.002 1.00 75.75 88 PHE A C 1
ATOM 722 O O . PHE A 1 88 ? -15.991 3.651 33.036 1.00 75.75 88 PHE A O 1
ATOM 729 N N . ASP A 1 89 ? -15.506 1.461 33.291 1.00 72.12 89 ASP A N 1
ATOM 730 C CA . ASP A 1 89 ? -14.071 1.621 33.455 1.00 72.12 89 ASP A CA 1
ATOM 731 C C . ASP A 1 89 ? -13.412 1.031 32.212 1.00 72.12 89 ASP A C 1
ATOM 733 O O . ASP A 1 89 ? -13.728 -0.084 31.794 1.00 72.12 89 ASP A O 1
ATOM 737 N N . LEU A 1 90 ? -12.544 1.815 31.575 1.00 62.53 90 LEU A N 1
ATOM 738 C CA . LEU A 1 90 ? -11.672 1.302 30.529 1.00 62.53 90 LEU A CA 1
ATOM 739 C C . LEU A 1 90 ? -10.595 0.479 31.236 1.00 62.53 90 LEU A C 1
ATOM 741 O O . LEU A 1 90 ? -9.864 1.024 32.064 1.00 62.53 90 LEU A O 1
ATOM 745 N N . SER A 1 91 ? -10.499 -0.813 30.923 1.00 60.69 91 SER A N 1
ATOM 746 C CA . SER A 1 91 ? -9.301 -1.589 31.240 1.00 60.69 91 SER A CA 1
ATOM 747 C C . SER A 1 91 ? -8.097 -0.829 30.675 1.00 60.69 91 SER A C 1
ATOM 749 O O . SER A 1 91 ? -8.126 -0.401 29.517 1.00 60.69 91 SER A O 1
ATOM 751 N N . ASN A 1 92 ? -7.081 -0.578 31.501 1.00 57.28 92 ASN A N 1
ATOM 752 C CA . ASN A 1 92 ? -5.905 0.189 31.090 1.00 57.28 92 ASN A CA 1
ATOM 753 C C . ASN A 1 92 ? -5.247 -0.455 29.854 1.00 57.28 92 ASN A C 1
ATOM 755 O O . ASN A 1 92 ? -5.301 -1.672 29.696 1.00 57.28 92 ASN A O 1
ATOM 759 N N . GLU A 1 93 ? -4.568 0.332 29.010 1.00 56.44 93 GLU A N 1
ATOM 760 C CA . GLU A 1 93 ? -3.836 -0.191 27.835 1.00 56.44 93 GLU A CA 1
ATOM 761 C C . GLU A 1 93 ? -2.792 -1.267 28.213 1.00 56.44 93 GLU A C 1
ATOM 763 O O . GLU A 1 93 ? -2.452 -2.125 27.402 1.00 56.44 93 GLU A O 1
ATOM 768 N N . ASP A 1 94 ? -2.320 -1.266 29.464 1.00 57.09 94 ASP A N 1
ATOM 769 C CA . ASP A 1 94 ? -1.368 -2.249 29.995 1.00 57.09 94 ASP A CA 1
ATOM 770 C C . ASP A 1 94 ? -2.014 -3.580 30.444 1.00 57.09 94 ASP A C 1
ATOM 772 O O . ASP A 1 94 ? -1.307 -4.573 30.636 1.00 57.09 94 ASP A O 1
ATOM 776 N N . GLU A 1 95 ? -3.343 -3.627 30.581 1.00 56.56 95 GLU A N 1
ATOM 777 C CA . GLU A 1 95 ? -4.146 -4.801 30.972 1.00 56.56 95 GLU A CA 1
ATOM 778 C C . GLU A 1 95 ? -4.794 -5.497 29.765 1.00 56.56 95 GLU A C 1
ATOM 780 O O . GLU A 1 95 ? -5.786 -6.211 29.887 1.00 56.56 95 GLU A O 1
ATOM 785 N N . LEU A 1 96 ? -4.225 -5.322 28.571 1.00 55.94 96 LEU A N 1
ATOM 786 C CA . LEU A 1 96 ? -4.607 -6.118 27.411 1.00 55.94 96 LEU A CA 1
ATOM 787 C C . LEU A 1 96 ? -4.357 -7.605 27.706 1.00 55.94 96 LEU A C 1
ATOM 789 O O . LEU A 1 96 ? -3.215 -8.026 27.940 1.00 55.94 96 LEU A O 1
ATOM 793 N N . GLY A 1 97 ? -5.439 -8.389 27.699 1.00 57.78 97 GLY A N 1
ATOM 794 C CA . GLY A 1 97 ? -5.404 -9.839 27.870 1.00 57.78 97 GLY A CA 1
ATOM 795 C C . GLY A 1 97 ? -4.436 -10.513 26.893 1.00 57.78 97 GLY A C 1
ATOM 796 O O . GLY A 1 97 ? -4.142 -9.997 25.813 1.00 57.78 97 GLY A O 1
ATOM 797 N N . GLU A 1 98 ? -3.918 -11.681 27.274 1.00 59.72 98 GLU A N 1
ATOM 798 C CA . GLU A 1 98 ? -2.893 -12.417 26.515 1.00 59.72 98 GLU A CA 1
ATOM 799 C C . GLU A 1 98 ? -3.312 -12.703 25.057 1.00 59.72 98 GLU A C 1
ATOM 801 O O . GLU A 1 98 ? -2.472 -12.729 24.157 1.00 59.72 98 GLU A O 1
ATOM 806 N N . GLU A 1 99 ? -4.619 -12.807 24.807 1.00 56.22 99 GLU A N 1
ATOM 807 C CA . GLU A 1 99 ? -5.212 -13.007 23.482 1.00 56.22 99 GLU A CA 1
ATOM 808 C C . GLU A 1 99 ? -5.070 -11.787 22.548 1.00 56.22 99 GLU A C 1
ATOM 810 O O . GLU A 1 99 ? -4.891 -11.969 21.343 1.00 56.22 99 GLU A O 1
ATOM 815 N N . ASP A 1 100 ? -5.046 -10.553 23.071 1.00 57.84 100 ASP A N 1
ATOM 816 C CA . ASP A 1 100 ? -4.871 -9.343 22.244 1.00 57.84 100 ASP A CA 1
ATOM 817 C C . ASP A 1 100 ? -3.448 -9.214 21.706 1.00 57.84 100 ASP A C 1
ATOM 819 O O . ASP A 1 100 ? -3.212 -8.826 20.561 1.00 57.84 100 ASP A O 1
ATOM 823 N N . LYS A 1 101 ? -2.471 -9.594 22.538 1.00 63.94 101 LYS A N 1
ATOM 824 C CA . LYS A 1 101 ? -1.060 -9.627 22.139 1.00 63.94 101 LYS A CA 1
ATOM 825 C C . LYS A 1 101 ? -0.848 -10.642 21.019 1.00 63.94 101 LYS A C 1
ATOM 827 O O . LYS A 1 101 ? -0.044 -10.393 20.121 1.00 63.94 101 LYS A O 1
ATOM 832 N N . LEU A 1 102 ? -1.584 -11.755 21.057 1.00 65.81 102 LEU A N 1
ATOM 833 C CA . LEU A 1 102 ? -1.558 -12.775 20.015 1.00 65.81 102 LEU A CA 1
ATOM 834 C C . LEU A 1 102 ? -2.203 -12.275 18.708 1.00 65.81 102 LEU A C 1
ATOM 836 O O . LEU A 1 102 ? -1.658 -12.531 17.630 1.00 65.81 102 LEU A O 1
ATOM 840 N N . ASP A 1 103 ? -3.315 -11.530 18.776 1.00 67.31 103 ASP A N 1
ATOM 841 C CA . ASP A 1 103 ? -3.959 -10.943 17.587 1.00 67.31 103 ASP A CA 1
ATOM 842 C C . ASP A 1 103 ? -3.090 -9.855 16.943 1.00 67.31 103 ASP A C 1
ATOM 844 O O . ASP A 1 103 ? -2.910 -9.856 15.725 1.00 67.31 103 ASP A O 1
ATOM 848 N N . ASP A 1 104 ? -2.470 -8.973 17.734 1.00 69.75 104 ASP A N 1
ATOM 849 C CA . ASP A 1 104 ? -1.565 -7.944 17.210 1.00 69.75 104 ASP A CA 1
ATOM 850 C C . ASP A 1 104 ? -0.307 -8.559 16.570 1.00 69.75 104 ASP A C 1
ATOM 852 O O . ASP A 1 104 ? 0.134 -8.117 15.504 1.00 69.75 104 ASP A O 1
ATOM 856 N N . GLN A 1 105 ? 0.238 -9.636 17.149 1.00 70.56 105 GLN A N 1
ATOM 857 C CA . GLN A 1 105 ? 1.319 -10.410 16.525 1.00 70.56 105 GLN A CA 1
ATOM 858 C C . GLN A 1 105 ? 0.871 -11.052 15.208 1.00 70.56 105 GLN A C 1
ATOM 860 O O . GLN A 1 105 ? 1.528 -10.860 14.184 1.00 70.56 105 GLN A O 1
ATOM 865 N N . THR A 1 106 ? -0.279 -11.727 15.200 1.00 71.00 106 THR A N 1
ATOM 866 C CA . THR A 1 106 ? -0.833 -12.366 13.994 1.00 71.00 106 THR A CA 1
ATOM 867 C C . THR A 1 106 ? -1.109 -11.334 12.897 1.00 71.00 106 THR A C 1
ATOM 869 O O . THR A 1 106 ? -0.813 -11.553 11.719 1.00 71.00 106 THR A O 1
ATOM 872 N N . ARG A 1 107 ? -1.619 -10.158 13.273 1.00 73.06 107 ARG A N 1
ATOM 873 C CA . ARG A 1 107 ? -1.864 -9.032 12.367 1.00 73.06 107 ARG A CA 1
ATOM 874 C C . ARG A 1 107 ? -0.567 -8.491 11.779 1.00 73.06 107 ARG A C 1
ATOM 876 O O . ARG A 1 107 ? -0.505 -8.260 10.569 1.00 73.06 107 ARG A O 1
ATOM 883 N N . LYS A 1 108 ? 0.470 -8.311 12.601 1.00 76.94 108 LYS A N 1
ATOM 884 C CA . LYS A 1 108 ? 1.801 -7.879 12.148 1.00 76.94 108 LYS A CA 1
ATOM 885 C C . LYS A 1 108 ? 2.416 -8.887 11.181 1.00 76.94 108 LYS A C 1
ATOM 887 O O . LYS A 1 108 ? 2.859 -8.474 10.109 1.00 76.94 108 LYS A O 1
ATOM 892 N N . GLU A 1 109 ? 2.355 -10.181 11.492 1.00 76.31 109 GLU A N 1
ATOM 893 C CA . GLU A 1 109 ? 2.832 -11.247 10.601 1.00 76.31 109 GLU A CA 1
ATOM 894 C C . GLU A 1 109 ? 2.079 -11.255 9.263 1.00 76.31 109 GLU A C 1
ATOM 896 O O . GLU A 1 109 ? 2.689 -11.370 8.195 1.00 76.31 109 GLU A O 1
ATOM 901 N N . HIS A 1 110 ? 0.756 -11.060 9.284 1.00 79.12 110 HIS A N 1
ATOM 902 C CA . HIS A 1 110 ? -0.039 -11.025 8.058 1.00 79.12 110 HIS A CA 1
ATOM 903 C C . HIS A 1 110 ? 0.298 -9.807 7.180 1.00 79.12 110 HIS A C 1
ATOM 905 O O . HIS A 1 110 ? 0.451 -9.935 5.960 1.00 79.12 110 HIS A O 1
ATOM 911 N N . ILE A 1 111 ? 0.489 -8.633 7.792 1.00 83.12 111 ILE A N 1
ATOM 912 C CA . ILE A 1 111 ? 0.920 -7.410 7.095 1.00 83.12 111 ILE A CA 1
ATOM 913 C C . ILE A 1 111 ? 2.327 -7.583 6.503 1.00 83.12 111 ILE A C 1
ATOM 915 O O . ILE A 1 111 ? 2.582 -7.163 5.368 1.00 83.12 111 ILE A O 1
ATOM 919 N N . GLU A 1 112 ? 3.239 -8.227 7.231 1.00 83.25 112 GLU A N 1
ATOM 920 C CA . GLU A 1 112 ? 4.596 -8.504 6.758 1.00 83.25 112 GLU A CA 1
ATOM 921 C C . GLU A 1 112 ? 4.607 -9.490 5.578 1.00 83.25 112 GLU A C 1
ATOM 923 O O . GLU A 1 112 ? 5.306 -9.259 4.581 1.00 83.25 112 GLU A O 1
ATOM 928 N N . GLY A 1 113 ? 3.759 -10.522 5.613 1.00 85.94 113 GLY A N 1
ATOM 929 C CA . GLY A 1 113 ? 3.559 -11.440 4.489 1.00 85.94 113 GLY A CA 1
ATOM 930 C C . GLY A 1 113 ? 3.100 -10.720 3.215 1.00 85.94 113 GLY A C 1
ATOM 931 O O . GLY A 1 113 ? 3.671 -10.921 2.135 1.00 85.94 113 GLY A O 1
ATOM 932 N N . VAL A 1 114 ? 2.132 -9.804 3.337 1.00 87.88 114 VAL A N 1
ATOM 933 C CA . VAL A 1 114 ? 1.660 -8.982 2.208 1.00 87.88 114 VAL A CA 1
ATOM 934 C C . VAL A 1 114 ? 2.776 -8.078 1.682 1.00 87.88 114 VAL A C 1
ATOM 936 O O . VAL A 1 114 ? 3.019 -8.054 0.471 1.00 87.88 114 VAL A O 1
ATOM 939 N N . LYS A 1 115 ? 3.513 -7.389 2.560 1.00 90.81 115 LYS A N 1
ATOM 940 C CA . LYS A 1 115 ? 4.640 -6.527 2.166 1.00 90.81 115 LYS A CA 1
ATOM 941 C C . LYS A 1 115 ? 5.704 -7.301 1.385 1.00 90.81 115 LYS A C 1
ATOM 943 O O . LYS A 1 115 ? 6.168 -6.830 0.347 1.00 90.81 115 LYS A O 1
ATOM 948 N N . THR A 1 116 ? 6.031 -8.507 1.841 1.00 91.44 116 THR A N 1
ATOM 949 C CA . THR A 1 116 ? 7.014 -9.386 1.192 1.00 91.44 116 THR A CA 1
ATOM 950 C C . THR A 1 116 ? 6.552 -9.814 -0.202 1.00 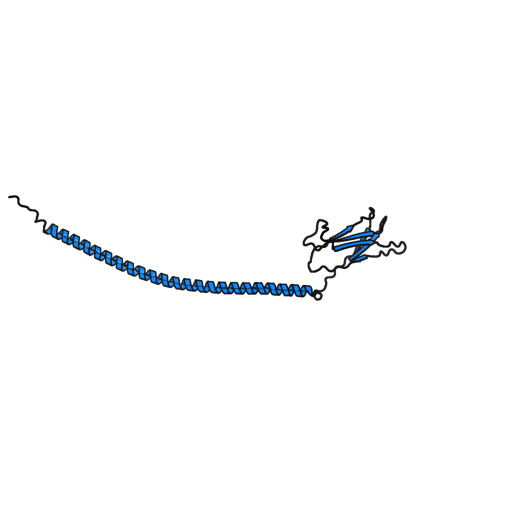91.44 116 THR A C 1
ATOM 952 O O . THR A 1 116 ? 7.325 -9.793 -1.163 1.00 91.44 116 THR A O 1
ATOM 955 N N . SER A 1 117 ? 5.268 -10.157 -0.349 1.00 92.75 117 SER A N 1
ATOM 956 C CA . SER A 1 117 ? 4.695 -10.505 -1.654 1.00 92.75 117 SER A CA 1
ATOM 957 C C . SER A 1 117 ? 4.727 -9.328 -2.641 1.00 92.75 117 SER A C 1
ATOM 959 O O . SER A 1 117 ? 5.046 -9.511 -3.819 1.00 92.75 117 SER A O 1
ATOM 961 N N . LEU A 1 118 ? 4.479 -8.111 -2.151 1.00 94.94 118 LEU A N 1
ATOM 962 C CA . LEU A 1 118 ? 4.472 -6.890 -2.950 1.00 94.94 118 LEU A CA 1
ATOM 963 C C . LEU A 1 118 ? 5.884 -6.512 -3.418 1.00 94.94 118 LEU A C 1
ATOM 965 O O . LEU A 1 118 ? 6.069 -6.175 -4.589 1.00 94.94 118 LEU A O 1
ATOM 969 N N . ASP A 1 119 ? 6.888 -6.656 -2.552 1.00 95.62 119 ASP A N 1
ATOM 970 C CA . ASP A 1 119 ? 8.297 -6.444 -2.909 1.00 95.62 119 ASP A CA 1
ATOM 971 C C . ASP A 1 119 ? 8.777 -7.447 -3.976 1.00 95.62 119 ASP A C 1
ATOM 973 O O . ASP A 1 119 ? 9.420 -7.080 -4.971 1.00 95.62 119 ASP A O 1
ATOM 977 N N . ARG A 1 120 ? 8.355 -8.714 -3.855 1.00 94.69 120 ARG A N 1
ATOM 978 C CA . ARG A 1 120 ? 8.635 -9.744 -4.864 1.00 94.69 120 ARG A CA 1
ATOM 979 C C . ARG A 1 120 ? 8.012 -9.398 -6.219 1.00 94.69 120 ARG A C 1
ATOM 981 O O . ARG A 1 120 ? 8.698 -9.486 -7.240 1.00 94.69 120 ARG A O 1
ATOM 988 N N . LEU A 1 121 ? 6.746 -8.975 -6.244 1.00 96.62 121 LEU A N 1
ATOM 989 C CA . LEU A 1 121 ? 6.071 -8.529 -7.471 1.00 96.62 121 LEU A CA 1
ATOM 990 C C . LEU A 1 121 ? 6.765 -7.311 -8.091 1.00 96.62 121 LEU A C 1
ATOM 992 O O . LEU A 1 121 ? 6.963 -7.264 -9.307 1.00 96.62 121 LEU A O 1
ATOM 996 N N . GLN A 1 122 ? 7.189 -6.351 -7.270 1.00 96.44 122 GLN A N 1
ATOM 997 C CA . GLN A 1 122 ? 7.909 -5.171 -7.741 1.00 96.44 122 GLN A CA 1
ATOM 998 C C . GLN A 1 122 ? 9.256 -5.546 -8.374 1.00 96.44 122 GLN A C 1
ATOM 1000 O O . GLN A 1 122 ? 9.640 -4.982 -9.403 1.00 96.44 122 GLN A O 1
ATOM 1005 N N . THR A 1 123 ? 9.953 -6.527 -7.803 1.00 95.75 123 THR A N 1
ATOM 1006 C CA . THR A 1 123 ? 11.207 -7.060 -8.349 1.00 95.75 123 THR A CA 1
ATOM 1007 C C . THR A 1 123 ? 10.991 -7.754 -9.697 1.00 95.75 123 THR A C 1
ATOM 1009 O O . THR A 1 123 ? 11.716 -7.472 -10.654 1.00 95.75 123 THR A O 1
ATOM 1012 N N . LEU A 1 124 ? 9.953 -8.588 -9.819 1.00 97.00 124 LEU A N 1
ATOM 1013 C CA . LEU A 1 124 ? 9.562 -9.223 -11.086 1.00 97.00 124 LEU A CA 1
ATOM 1014 C C . LEU A 1 124 ? 9.214 -8.189 -12.167 1.00 97.00 124 LEU A C 1
ATOM 1016 O O . LEU A 1 124 ? 9.676 -8.297 -13.302 1.00 97.00 124 LEU A O 1
ATOM 1020 N N . LEU A 1 125 ? 8.455 -7.148 -11.820 1.00 97.50 125 LEU A N 1
ATOM 1021 C CA . LEU A 1 125 ? 8.108 -6.079 -12.759 1.00 97.50 125 LEU A CA 1
ATOM 1022 C C . LEU A 1 125 ? 9.333 -5.280 -13.217 1.00 97.50 125 LEU A C 1
ATOM 1024 O O . LEU A 1 125 ? 9.431 -4.933 -14.395 1.00 97.50 125 LEU A O 1
ATOM 1028 N N . LYS A 1 126 ? 10.289 -5.017 -12.316 1.00 97.00 126 LYS A N 1
ATOM 1029 C CA . LYS A 1 126 ? 11.568 -4.384 -12.677 1.00 97.00 126 LYS A CA 1
ATOM 1030 C C . LYS A 1 126 ? 12.360 -5.248 -13.660 1.00 97.00 126 LYS A C 1
ATOM 1032 O O . LYS A 1 126 ? 12.889 -4.712 -14.631 1.00 97.00 126 LYS A O 1
ATOM 1037 N N . LEU A 1 127 ? 12.397 -6.565 -13.450 1.00 97.06 127 LEU A N 1
ATOM 1038 C CA . LEU A 1 127 ? 13.047 -7.502 -14.370 1.00 97.06 127 LEU A CA 1
ATOM 1039 C C . LEU A 1 127 ? 12.412 -7.441 -15.769 1.00 97.06 127 LEU A C 1
ATOM 1041 O O . LEU A 1 127 ? 13.121 -7.226 -16.749 1.00 97.06 127 LEU A O 1
ATOM 1045 N N . ILE A 1 128 ? 11.080 -7.547 -15.852 1.00 97.50 128 ILE A N 1
ATOM 1046 C CA . ILE A 1 128 ? 10.342 -7.487 -17.125 1.00 97.50 128 ILE A CA 1
ATOM 1047 C C . ILE A 1 128 ? 10.596 -6.156 -17.836 1.00 97.50 128 ILE A C 1
ATOM 1049 O O . ILE A 1 128 ? 10.817 -6.130 -19.046 1.00 97.50 128 ILE A O 1
ATOM 1053 N N . ARG A 1 129 ? 10.593 -5.040 -17.099 1.00 96.88 129 ARG A N 1
ATOM 1054 C CA . ARG A 1 129 ? 10.854 -3.715 -17.672 1.00 96.88 129 ARG A CA 1
ATOM 1055 C C . ARG A 1 129 ? 12.254 -3.624 -18.276 1.00 96.88 129 ARG A C 1
ATOM 1057 O O . ARG A 1 129 ? 12.392 -3.152 -19.401 1.00 96.88 129 ARG A O 1
ATOM 1064 N N . ASN A 1 130 ? 13.264 -4.125 -17.568 1.00 96.44 130 ASN A N 1
ATOM 1065 C CA . ASN A 1 130 ? 14.632 -4.168 -18.079 1.00 96.44 130 ASN A CA 1
ATOM 1066 C C . ASN A 1 130 ? 14.734 -5.026 -19.349 1.00 96.44 130 ASN A C 1
ATOM 1068 O O . ASN A 1 130 ? 15.428 -4.652 -20.295 1.00 96.44 130 ASN A O 1
ATOM 1072 N N . GLU A 1 131 ? 14.017 -6.150 -19.400 1.00 96.38 131 GLU A N 1
ATOM 1073 C CA . GLU A 1 131 ? 13.989 -7.010 -20.584 1.00 96.38 131 GLU A CA 1
ATOM 1074 C C . GLU A 1 131 ? 13.306 -6.319 -21.776 1.00 96.38 131 GLU A C 1
ATOM 1076 O O . GLU A 1 131 ? 13.833 -6.320 -22.891 1.00 96.38 131 GLU A O 1
ATOM 1081 N N . GLN A 1 132 ? 12.173 -5.649 -21.543 1.00 95.69 132 GLN A N 1
ATOM 1082 C CA . GLN A 1 132 ? 11.487 -4.854 -22.566 1.00 95.69 132 GLN A CA 1
ATOM 1083 C C . GLN A 1 132 ? 12.385 -3.748 -23.127 1.00 95.69 132 GLN A C 1
ATOM 1085 O O . GLN A 1 132 ? 12.431 -3.551 -24.345 1.00 95.69 132 GLN A O 1
ATOM 1090 N N . ASP A 1 133 ? 13.119 -3.043 -22.267 1.00 95.94 133 ASP A N 1
ATOM 1091 C CA . ASP A 1 133 ? 14.035 -1.987 -22.696 1.00 95.94 133 ASP A CA 1
ATOM 1092 C C . ASP A 1 133 ? 15.216 -2.554 -23.499 1.00 95.94 133 ASP A C 1
ATOM 1094 O O . ASP A 1 133 ? 15.583 -1.993 -24.539 1.00 95.94 133 ASP A O 1
ATOM 1098 N N . TYR A 1 134 ? 15.739 -3.723 -23.115 1.00 94.56 134 TYR A N 1
ATOM 1099 C CA . TYR A 1 134 ? 16.730 -4.448 -23.913 1.00 94.56 134 TYR A CA 1
ATOM 1100 C C . TYR A 1 134 ? 16.195 -4.809 -25.311 1.00 94.56 134 TYR A C 1
ATOM 1102 O O . TYR A 1 134 ? 16.871 -4.553 -26.318 1.00 94.56 134 TYR A O 1
ATOM 1110 N N . TYR A 1 135 ? 14.972 -5.346 -25.409 1.00 94.62 135 TYR A N 1
ATOM 1111 C CA . TYR A 1 135 ? 14.364 -5.665 -26.705 1.00 94.62 135 TYR A CA 1
ATOM 1112 C C . TYR A 1 135 ? 14.128 -4.419 -27.556 1.00 94.62 135 TYR A C 1
ATOM 1114 O O . TYR A 1 135 ? 14.433 -4.449 -28.748 1.00 94.62 135 TYR A O 1
ATOM 1122 N N . ARG A 1 136 ? 13.666 -3.305 -26.974 1.00 94.62 136 ARG A N 1
ATOM 1123 C CA . ARG A 1 136 ? 13.502 -2.035 -27.706 1.00 94.62 136 ARG A CA 1
ATOM 1124 C C . ARG A 1 136 ? 14.820 -1.552 -28.301 1.00 94.62 136 ARG A C 1
ATOM 1126 O O . ARG A 1 136 ? 14.878 -1.254 -29.494 1.00 94.62 136 ARG A O 1
ATOM 1133 N N . ALA A 1 137 ? 15.889 -1.535 -27.504 1.00 92.88 137 ALA A N 1
ATOM 1134 C CA . ALA A 1 137 ? 17.214 -1.133 -27.975 1.00 92.88 137 ALA A CA 1
ATOM 1135 C C . ALA A 1 137 ? 17.737 -2.063 -29.084 1.00 92.88 137 ALA A C 1
ATOM 1137 O O . ALA A 1 137 ? 18.367 -1.621 -30.051 1.00 92.88 137 ALA A O 1
ATOM 1138 N N . ARG A 1 138 ? 17.461 -3.367 -28.974 1.00 93.00 138 ARG A N 1
ATOM 1139 C CA . ARG A 1 138 ? 17.795 -4.352 -30.008 1.00 93.00 138 ARG A CA 1
ATOM 1140 C C . ARG A 1 138 ? 17.000 -4.120 -31.296 1.00 93.00 138 ARG A C 1
ATOM 1142 O O . ARG A 1 138 ? 17.602 -4.115 -32.366 1.00 93.00 138 ARG A O 1
ATOM 1149 N N . VAL A 1 139 ? 15.689 -3.896 -31.207 1.00 93.88 139 VAL A N 1
ATOM 1150 C CA . VAL A 1 139 ? 14.819 -3.623 -32.363 1.00 93.88 139 VAL A CA 1
ATOM 1151 C C . VAL A 1 139 ? 15.256 -2.352 -33.082 1.00 93.88 139 VAL A C 1
ATOM 1153 O O . VAL A 1 139 ? 15.393 -2.381 -34.300 1.00 93.88 139 VAL A O 1
ATOM 1156 N N . HIS A 1 140 ? 15.567 -1.279 -32.352 1.00 91.75 140 HIS A N 1
ATOM 1157 C CA . HIS A 1 140 ? 16.026 -0.022 -32.949 1.00 91.75 140 HIS A CA 1
ATOM 1158 C C . HIS A 1 140 ? 17.263 -0.220 -33.841 1.00 91.75 140 HIS A C 1
ATOM 1160 O O . HIS A 1 140 ? 17.306 0.269 -34.968 1.00 91.75 140 HIS A O 1
ATOM 1166 N N . ARG A 1 141 ? 18.241 -1.018 -33.386 1.00 87.75 141 ARG A N 1
ATOM 1167 C CA . ARG A 1 141 ? 19.430 -1.356 -34.189 1.00 87.75 141 ARG A CA 1
ATOM 1168 C C . ARG A 1 141 ? 19.102 -2.216 -35.415 1.00 87.75 141 ARG A C 1
ATOM 1170 O O . ARG A 1 141 ? 19.667 -1.995 -36.488 1.00 87.75 141 ARG A O 1
ATOM 1177 N N . HIS A 1 142 ? 18.186 -3.178 -35.282 1.00 90.00 142 HIS A N 1
ATOM 1178 C CA . HIS A 1 142 ? 17.756 -4.012 -36.414 1.00 90.00 142 HIS A CA 1
ATOM 1179 C C . HIS A 1 142 ? 17.004 -3.202 -37.469 1.00 90.00 142 HIS A C 1
ATOM 1181 O O . HIS A 1 142 ? 17.287 -3.357 -38.653 1.00 90.00 142 HIS A O 1
ATOM 1187 N N . VAL A 1 143 ? 16.124 -2.286 -37.061 1.00 90.81 143 VAL A N 1
ATOM 1188 C CA . VAL A 1 143 ? 15.394 -1.396 -37.979 1.00 90.81 143 VAL A CA 1
ATOM 1189 C C . VAL A 1 143 ? 16.363 -0.539 -38.795 1.00 90.81 143 VAL A C 1
ATOM 1191 O O . VAL A 1 143 ? 16.275 -0.531 -40.019 1.00 90.81 143 VAL A O 1
ATOM 1194 N N . GLN A 1 144 ? 17.357 0.083 -38.154 1.00 83.06 144 GLN A N 1
ATOM 1195 C CA . GLN A 1 144 ? 18.372 0.884 -38.855 1.00 83.06 144 GLN A CA 1
ATOM 1196 C C . GLN A 1 144 ? 19.189 0.062 -39.872 1.00 83.06 144 GLN A C 1
ATOM 1198 O O . GLN A 1 144 ? 19.517 0.525 -40.970 1.00 83.06 144 GLN A O 1
ATOM 1203 N N . THR A 1 145 ? 19.502 -1.190 -39.533 1.00 84.69 145 THR A N 1
ATOM 1204 C CA . THR A 1 145 ? 20.228 -2.101 -40.435 1.00 84.69 145 THR A CA 1
ATOM 1205 C C . THR A 1 145 ? 19.366 -2.508 -41.637 1.00 84.69 145 THR A C 1
ATOM 1207 O O . THR A 1 145 ? 19.852 -2.579 -42.770 1.00 84.69 145 THR A O 1
ATOM 1210 N N . LEU A 1 146 ? 18.070 -2.733 -41.416 1.00 85.81 146 LEU A N 1
ATOM 1211 C CA . LEU A 1 146 ? 17.123 -3.066 -42.479 1.00 85.81 146 LEU A CA 1
ATOM 1212 C C . LEU A 1 146 ? 16.866 -1.877 -43.411 1.00 85.81 146 LEU A C 1
ATOM 1214 O O . LEU A 1 146 ? 16.865 -2.059 -44.627 1.00 85.81 146 LEU A O 1
ATOM 1218 N N . GLU A 1 147 ? 16.713 -0.662 -42.878 1.00 85.44 147 GLU A N 1
ATOM 1219 C CA . GLU A 1 147 ? 16.523 0.548 -43.691 1.00 85.44 147 GLU A CA 1
ATOM 1220 C C . GLU A 1 147 ? 17.715 0.819 -44.615 1.00 85.44 147 GLU A C 1
ATOM 1222 O O . GLU A 1 147 ? 17.534 1.082 -45.807 1.00 85.44 147 GLU A O 1
ATOM 1227 N N . SER A 1 148 ? 18.940 0.686 -44.100 1.00 81.25 148 SER A N 1
ATOM 1228 C CA . SER A 1 148 ? 20.158 0.880 -44.898 1.00 81.25 148 SER A CA 1
ATOM 1229 C C . SER A 1 148 ? 20.392 -0.225 -45.936 1.00 81.25 148 SER A C 1
ATOM 1231 O O . SER A 1 148 ? 20.937 0.042 -47.007 1.00 81.25 148 SER A O 1
ATOM 1233 N N . SER A 1 149 ? 19.953 -1.457 -45.671 1.00 88.19 149 SER A N 1
ATOM 1234 C CA . SER A 1 149 ? 20.009 -2.547 -46.658 1.00 88.19 149 SER A CA 1
ATOM 1235 C C . SER A 1 149 ? 18.957 -2.363 -47.753 1.00 88.19 149 SER A C 1
ATOM 1237 O O . SER A 1 149 ? 19.256 -2.507 -48.939 1.00 88.19 149 SER A O 1
ATOM 1239 N N . LYS A 1 150 ? 17.738 -1.968 -47.366 1.00 90.06 150 LYS A N 1
ATOM 1240 C CA . LYS A 1 150 ? 16.640 -1.671 -48.289 1.00 90.06 150 LYS A CA 1
ATOM 1241 C C . LYS A 1 150 ? 17.012 -0.551 -49.261 1.00 90.06 150 LYS A C 1
ATOM 1243 O O . LYS A 1 150 ? 16.760 -0.690 -50.454 1.00 90.06 150 LYS A O 1
ATOM 1248 N N . SER A 1 151 ? 17.632 0.532 -48.788 1.00 89.44 151 SER A N 1
ATOM 1249 C CA . SER A 1 151 ? 18.009 1.657 -49.657 1.00 89.44 151 SER A CA 1
ATOM 1250 C C . SER A 1 151 ? 19.063 1.273 -50.699 1.00 89.44 151 SER A C 1
ATOM 1252 O O . SER A 1 151 ? 18.931 1.641 -51.866 1.00 89.44 151 SER A O 1
ATOM 1254 N N . ARG A 1 152 ? 20.062 0.467 -50.312 1.00 92.25 152 ARG A N 1
ATOM 1255 C CA . ARG A 1 152 ? 21.078 -0.065 -51.237 1.00 92.25 152 ARG A CA 1
ATOM 1256 C C . ARG A 1 152 ? 20.454 -0.941 -52.318 1.00 92.25 152 ARG A C 1
ATOM 1258 O O . ARG A 1 152 ? 20.769 -0.764 -53.490 1.00 92.25 152 ARG A O 1
ATOM 1265 N N . ILE A 1 153 ? 19.550 -1.845 -51.934 1.00 95.25 153 ILE A N 1
ATOM 1266 C CA . ILE A 1 153 ? 18.840 -2.717 -52.881 1.00 95.25 153 ILE A CA 1
ATOM 1267 C C . ILE A 1 153 ? 18.024 -1.876 -53.867 1.00 95.25 153 ILE A C 1
ATOM 1269 O O . ILE A 1 153 ? 18.155 -2.072 -55.069 1.00 95.25 153 ILE A O 1
ATOM 1273 N N . ILE A 1 154 ? 17.260 -0.890 -53.381 1.00 95.25 154 ILE A N 1
ATOM 1274 C CA . ILE A 1 154 ? 16.459 -0.005 -54.242 1.00 95.25 154 ILE A CA 1
ATOM 1275 C C . ILE A 1 154 ? 17.342 0.735 -55.256 1.00 95.25 154 ILE A C 1
ATOM 1277 O O . ILE A 1 154 ? 16.980 0.814 -56.428 1.00 95.25 154 ILE A O 1
ATOM 1281 N N . TYR A 1 155 ? 18.504 1.247 -54.838 1.00 94.81 155 TYR A N 1
ATOM 1282 C CA . TYR A 1 155 ? 19.428 1.927 -55.749 1.00 94.81 155 TYR A CA 1
ATOM 1283 C C . TYR A 1 155 ? 19.939 0.994 -56.857 1.00 94.81 155 TYR A C 1
ATOM 1285 O O . TYR A 1 155 ? 19.905 1.366 -58.031 1.00 94.81 155 TYR A O 1
ATOM 1293 N N . TYR A 1 156 ? 20.354 -0.229 -56.508 1.00 95.94 156 TYR A N 1
ATOM 1294 C CA . TYR A 1 156 ? 20.804 -1.210 -57.499 1.00 95.94 156 TYR A CA 1
ATOM 1295 C C . TYR A 1 156 ? 19.686 -1.627 -58.458 1.00 95.94 156 TYR A C 1
ATOM 1297 O O . TYR A 1 156 ? 19.919 -1.668 -59.663 1.00 95.94 156 TYR A O 1
ATOM 1305 N N . THR A 1 157 ? 18.466 -1.850 -57.962 1.00 96.31 157 THR A N 1
ATOM 1306 C CA . THR A 1 157 ? 17.310 -2.167 -58.815 1.00 96.31 157 THR A CA 1
ATOM 1307 C C . THR A 1 157 ? 16.974 -1.017 -59.770 1.00 96.31 157 THR A C 1
ATOM 1309 O O . THR A 1 157 ? 16.690 -1.252 -60.941 1.00 96.31 157 THR A O 1
ATOM 1312 N N . MET A 1 158 ? 17.052 0.239 -59.316 1.00 96.31 158 MET A N 1
ATOM 1313 C CA . MET A 1 158 ? 16.848 1.403 -60.189 1.00 96.31 158 MET A CA 1
ATOM 1314 C C . MET A 1 158 ? 17.922 1.508 -61.277 1.00 96.31 158 MET A C 1
ATOM 1316 O O . MET A 1 158 ? 17.601 1.810 -62.428 1.00 96.31 158 MET A O 1
ATOM 1320 N N . PHE A 1 159 ? 19.185 1.241 -60.934 1.00 96.81 159 PHE A N 1
ATOM 1321 C CA . PHE A 1 159 ? 20.278 1.210 -61.905 1.00 96.81 159 PHE A CA 1
ATOM 1322 C C . PHE A 1 159 ? 20.084 0.096 -62.943 1.00 96.81 159 PHE A C 1
ATOM 1324 O O . PHE A 1 159 ? 20.220 0.343 -64.140 1.00 96.81 159 PHE A O 1
ATOM 1331 N N . GLU A 1 160 ? 19.705 -1.104 -62.503 1.00 96.75 160 GLU A N 1
ATOM 1332 C CA . GLU A 1 160 ? 19.409 -2.236 -63.386 1.00 96.75 160 GLU A CA 1
ATOM 1333 C C . GLU A 1 160 ? 18.285 -1.903 -64.378 1.00 96.75 160 GLU A C 1
ATOM 1335 O O . GLU A 1 160 ? 18.449 -2.093 -65.585 1.00 96.75 160 GLU A O 1
ATOM 1340 N N . LEU A 1 161 ? 17.182 -1.318 -63.900 1.00 97.19 161 LEU A N 1
ATOM 1341 C CA . LEU A 1 161 ? 16.078 -0.877 -64.758 1.00 97.19 161 LEU A CA 1
ATOM 1342 C C . LEU A 1 161 ? 16.516 0.182 -65.778 1.00 97.19 161 LEU A C 1
ATOM 1344 O O . LEU A 1 161 ? 16.088 0.133 -66.933 1.00 97.19 161 LEU A O 1
ATOM 1348 N N . ALA A 1 162 ? 17.389 1.115 -65.386 1.00 96.94 162 ALA A N 1
ATOM 1349 C CA . ALA A 1 162 ? 17.926 2.124 -66.296 1.00 96.94 162 ALA A CA 1
ATOM 1350 C C . ALA A 1 162 ? 18.799 1.500 -67.399 1.00 96.94 162 ALA A C 1
ATOM 1352 O O . ALA A 1 162 ? 18.649 1.850 -68.572 1.00 96.94 162 ALA A O 1
ATOM 1353 N N . VAL A 1 163 ? 19.671 0.546 -67.048 1.00 97.12 163 VAL A N 1
ATOM 1354 C CA . VAL A 1 163 ? 20.520 -0.176 -68.013 1.00 97.12 163 VAL A CA 1
ATOM 1355 C C . VAL A 1 163 ? 19.675 -1.017 -68.970 1.00 97.12 163 VAL A C 1
ATOM 1357 O O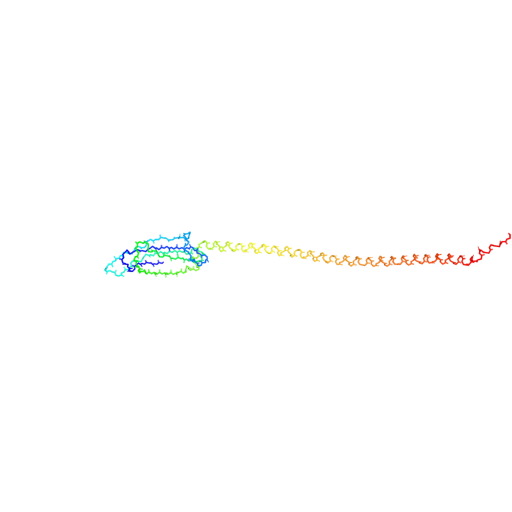 . VAL A 1 163 ? 19.899 -0.968 -70.181 1.00 97.12 163 VAL A O 1
ATOM 1360 N N . LEU A 1 164 ? 18.673 -1.738 -68.458 1.00 96.88 164 LEU A N 1
ATOM 1361 C CA . LEU A 1 164 ? 17.728 -2.489 -69.287 1.00 96.88 164 LEU A CA 1
ATOM 1362 C C . LEU A 1 164 ? 16.981 -1.558 -70.250 1.00 96.88 164 LEU A C 1
ATOM 1364 O O . LEU A 1 164 ? 16.918 -1.838 -71.447 1.00 96.88 164 LEU A O 1
ATOM 1368 N N . GLY A 1 165 ? 16.484 -0.418 -69.762 1.00 96.75 165 GLY A N 1
ATOM 1369 C CA . GLY A 1 165 ? 15.836 0.598 -70.594 1.00 96.75 165 GLY A CA 1
ATOM 1370 C C . GLY A 1 165 ? 16.751 1.139 -71.697 1.00 96.75 165 GLY A C 1
ATOM 1371 O O . GLY A 1 165 ? 16.329 1.244 -72.849 1.00 96.75 165 GLY A O 1
ATOM 1372 N N . ALA A 1 166 ? 18.020 1.414 -71.380 1.00 96.00 166 ALA A N 1
ATOM 1373 C CA . ALA A 1 166 ? 19.012 1.855 -72.358 1.00 96.00 166 ALA A CA 1
ATOM 1374 C C . ALA A 1 166 ? 19.309 0.778 -73.414 1.00 96.00 166 ALA A C 1
ATOM 1376 O O . ALA A 1 166 ? 19.404 1.104 -74.599 1.00 96.00 166 ALA A O 1
ATOM 1377 N N . MET A 1 167 ? 19.402 -0.499 -73.021 1.00 96.50 167 MET A N 1
ATOM 1378 C CA . MET A 1 167 ? 19.556 -1.605 -73.972 1.00 96.50 167 MET A CA 1
ATOM 1379 C C . MET A 1 167 ? 18.352 -1.725 -74.906 1.00 96.50 167 MET A C 1
ATOM 1381 O O . MET A 1 167 ? 18.546 -1.771 -76.120 1.00 96.50 167 MET A O 1
ATOM 1385 N N . TYR A 1 168 ? 17.124 -1.727 -74.379 1.00 96.12 168 TYR A N 1
ATOM 1386 C CA . TYR A 1 168 ? 15.913 -1.782 -75.209 1.00 96.12 168 TYR A CA 1
ATOM 1387 C C . TYR A 1 168 ? 15.794 -0.564 -76.134 1.00 96.12 168 TYR A C 1
ATOM 1389 O O . TYR A 1 168 ? 15.469 -0.711 -77.314 1.00 96.12 168 TYR A O 1
ATOM 1397 N N . GLY A 1 169 ? 16.115 0.633 -75.635 1.00 95.06 169 GLY A N 1
ATOM 1398 C CA . GLY A 1 169 ? 16.161 1.854 -76.438 1.00 95.06 169 GLY A CA 1
ATOM 1399 C C . GLY A 1 169 ? 17.204 1.777 -77.554 1.00 95.06 169 GLY A C 1
ATOM 1400 O O . GLY A 1 169 ? 16.895 2.067 -78.709 1.00 95.06 169 GLY A O 1
ATOM 1401 N N . GLY A 1 170 ? 18.415 1.312 -77.237 1.00 94.12 170 GLY A N 1
ATOM 1402 C CA . GLY A 1 170 ? 19.489 1.104 -78.207 1.00 94.12 170 GLY A CA 1
ATOM 1403 C C . GLY A 1 170 ? 19.125 0.069 -79.272 1.00 94.12 170 GLY A C 1
ATOM 1404 O O . GLY A 1 170 ? 19.314 0.323 -80.460 1.00 94.12 170 GLY A O 1
ATOM 1405 N N . GLN A 1 171 ? 18.536 -1.060 -78.872 1.00 92.25 171 GLN A N 1
ATOM 1406 C CA . GLN A 1 171 ? 18.027 -2.076 -79.798 1.00 92.25 171 GLN A CA 1
ATOM 1407 C C . GLN A 1 171 ? 16.957 -1.496 -80.732 1.00 92.25 171 GLN A C 1
ATOM 1409 O O . GLN A 1 171 ? 17.050 -1.661 -81.949 1.00 92.25 171 GLN A O 1
ATOM 1414 N N . SER A 1 172 ? 15.980 -0.764 -80.188 1.00 92.50 172 SER A N 1
ATOM 1415 C CA . SER A 1 172 ? 14.924 -0.125 -80.980 1.00 92.50 172 SER A CA 1
ATOM 1416 C C . SER A 1 172 ? 15.482 0.911 -81.962 1.00 92.50 172 SER A C 1
ATOM 1418 O O . SER A 1 172 ? 15.086 0.928 -83.129 1.00 92.50 172 SER A O 1
ATOM 1420 N N . PHE A 1 173 ? 16.452 1.725 -81.530 1.00 92.25 173 PHE A N 1
ATOM 1421 C CA . PHE A 1 173 ? 17.118 2.715 -82.377 1.00 92.25 173 PHE A CA 1
ATOM 1422 C C . PHE A 1 173 ? 17.934 2.067 -83.497 1.00 92.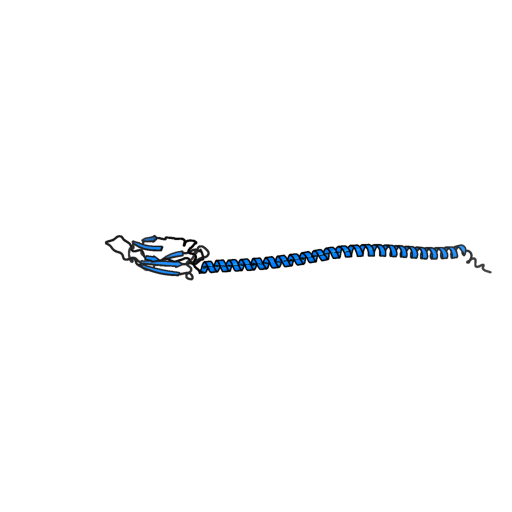25 173 PHE A C 1
ATOM 1424 O O . PHE A 1 173 ? 17.846 2.502 -84.644 1.00 92.25 173 PHE A O 1
ATOM 1431 N N . LEU A 1 174 ? 18.703 1.016 -83.195 1.00 88.88 174 LEU A N 1
ATOM 1432 C CA . LEU A 1 174 ? 19.476 0.286 -84.201 1.00 88.88 174 LEU A CA 1
ATOM 1433 C C . LEU A 1 174 ? 18.563 -0.356 -85.243 1.00 88.88 174 LEU A C 1
ATOM 1435 O O . LEU A 1 174 ? 18.845 -0.236 -86.432 1.00 88.88 174 LEU A O 1
ATOM 1439 N N . LEU A 1 175 ? 17.459 -0.979 -84.819 1.00 88.56 175 LEU A N 1
ATOM 1440 C CA . LEU A 1 175 ? 16.466 -1.534 -85.738 1.00 88.56 175 LEU A CA 1
ATOM 1441 C C . LEU A 1 175 ? 15.828 -0.431 -86.589 1.00 88.56 175 LEU A C 1
ATOM 1443 O O . LEU A 1 175 ? 15.813 -0.549 -87.813 1.00 88.56 175 LEU A O 1
ATOM 1447 N N . HIS A 1 176 ? 15.381 0.673 -85.984 1.00 85.31 176 HIS A N 1
ATOM 1448 C CA . HIS A 1 176 ? 14.8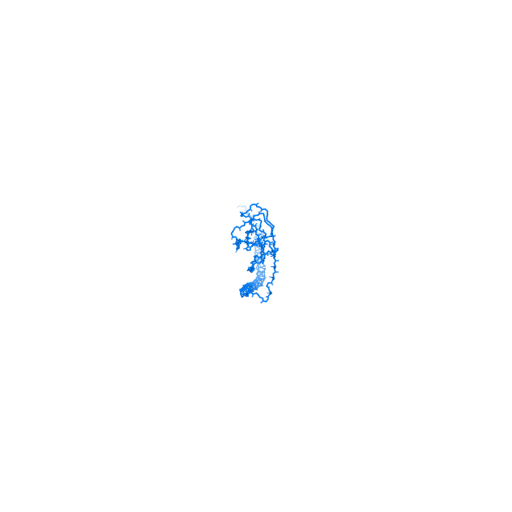18 1.804 -86.728 1.00 85.31 176 HIS A CA 1
ATOM 1449 C C . HIS A 1 176 ? 15.806 2.389 -87.732 1.00 85.31 176 HIS A C 1
ATOM 1451 O O . HIS A 1 176 ? 15.446 2.597 -88.888 1.00 85.31 176 HIS A O 1
ATOM 1457 N N . LYS A 1 177 ? 17.059 2.624 -87.327 1.00 83.25 177 LYS A N 1
ATOM 1458 C CA . LYS A 1 177 ? 18.099 3.117 -88.229 1.00 83.25 177 LYS A CA 1
ATOM 1459 C C . LYS A 1 177 ? 18.348 2.115 -89.344 1.00 83.25 177 LYS A C 1
ATOM 1461 O O . LYS A 1 177 ? 18.371 2.517 -90.493 1.00 83.25 177 LYS A O 1
ATOM 1466 N N . TRP A 1 178 ? 18.480 0.830 -89.040 1.00 82.75 178 TRP A N 1
ATOM 1467 C CA . TRP A 1 178 ? 18.713 -0.209 -90.040 1.00 82.75 178 TRP A CA 1
ATOM 1468 C C . TRP A 1 178 ? 17.581 -0.302 -91.068 1.00 82.75 178 TRP A C 1
ATOM 1470 O O . TRP A 1 178 ? 17.866 -0.405 -92.257 1.00 82.75 178 TRP A O 1
ATOM 1480 N N . PHE A 1 179 ? 16.316 -0.220 -90.645 1.00 80.00 179 PHE A N 1
ATOM 1481 C CA . PHE A 1 179 ? 15.162 -0.222 -91.553 1.00 80.00 179 PHE A CA 1
ATOM 1482 C C . PHE A 1 179 ? 14.973 1.113 -92.292 1.00 80.00 179 PHE A C 1
ATOM 1484 O O . PHE A 1 179 ? 14.519 1.101 -93.431 1.00 80.00 179 PHE A O 1
ATOM 1491 N N . SER A 1 180 ? 15.357 2.243 -91.691 1.00 72.19 180 SER A N 1
ATOM 1492 C CA . SER A 1 180 ? 15.286 3.577 -92.306 1.00 72.19 180 SER A CA 1
ATOM 1493 C C . SER A 1 180 ? 16.414 3.822 -93.323 1.00 72.19 180 SER A C 1
ATOM 1495 O O . SER A 1 180 ? 16.142 4.248 -94.442 1.00 72.19 180 SER A O 1
ATOM 1497 N N . ASP A 1 181 ? 17.663 3.448 -93.010 1.00 66.00 181 ASP A N 1
ATOM 1498 C CA . ASP A 1 181 ? 18.806 3.468 -93.951 1.00 66.00 181 ASP A CA 1
ATOM 1499 C C . ASP A 1 181 ? 18.604 2.445 -95.081 1.00 66.00 181 ASP A C 1
ATOM 1501 O O . ASP A 1 181 ? 18.949 2.686 -96.237 1.00 66.00 181 ASP A O 1
ATOM 1505 N N . ARG A 1 182 ? 17.976 1.299 -94.776 1.00 60.81 182 ARG A N 1
ATOM 1506 C CA . ARG A 1 182 ? 17.484 0.350 -95.788 1.00 60.81 182 ARG A CA 1
ATOM 1507 C C . ARG A 1 182 ? 16.080 0.679 -96.288 1.00 60.81 182 ARG A C 1
ATOM 1509 O O . ARG A 1 182 ? 15.459 -0.164 -96.937 1.00 60.81 182 ARG A O 1
ATOM 1516 N N . GLY A 1 183 ? 15.626 1.919 -96.117 1.00 55.47 183 GLY A N 1
ATOM 1517 C CA . GLY A 1 183 ? 14.472 2.492 -96.811 1.00 55.47 183 GLY A CA 1
ATOM 1518 C C . GLY A 1 183 ? 14.621 2.515 -98.341 1.00 55.47 183 GLY A C 1
ATOM 1519 O O . GLY A 1 183 ? 13.751 3.026 -99.037 1.00 55.47 183 GLY A O 1
ATOM 1520 N N . TYR A 1 184 ? 15.695 1.924 -98.879 1.00 52.31 184 TYR A N 1
ATOM 1521 C CA . TYR A 1 184 ? 15.891 1.602 -100.291 1.00 52.31 184 TYR A CA 1
ATOM 1522 C C . TYR A 1 184 ? 15.844 0.095 -100.622 1.00 52.31 184 TYR A C 1
ATOM 1524 O O . TYR A 1 184 ? 16.268 -0.305 -101.702 1.00 52.31 184 TYR A O 1
ATOM 1532 N N . LEU A 1 185 ? 15.307 -0.764 -99.747 1.00 57.78 185 LEU A N 1
ATOM 1533 C CA . LEU A 1 185 ? 15.041 -2.183 -100.050 1.00 57.78 185 LEU A CA 1
ATOM 1534 C C . LEU A 1 185 ? 13.542 -2.509 -100.134 1.00 57.78 185 LEU A C 1
ATOM 1536 O O . LEU A 1 185 ? 13.101 -3.603 -99.802 1.00 57.78 185 LEU A O 1
ATOM 1540 N N . SER A 1 186 ? 12.755 -1.570 -100.662 1.00 53.59 186 SER A N 1
ATOM 1541 C CA . SER A 1 186 ? 11.510 -1.906 -101.361 1.00 53.59 186 SER A CA 1
ATOM 1542 C C . SER A 1 186 ? 11.242 -0.962 -102.535 1.00 53.59 186 SER A C 1
ATOM 1544 O O . SER A 1 186 ? 10.122 -0.505 -102.745 1.00 53.59 186 SER A O 1
ATOM 1546 N N . LYS A 1 187 ? 12.257 -0.711 -103.369 1.00 48.38 187 LYS A N 1
ATOM 1547 C CA . LYS A 1 187 ? 12.006 -0.478 -104.796 1.00 48.38 187 LYS A CA 1
ATOM 1548 C C . LYS A 1 187 ? 12.189 -1.814 -105.509 1.00 48.38 187 LYS A C 1
ATOM 1550 O O . LYS A 1 187 ? 13.176 -2.059 -106.191 1.00 48.38 187 LYS A O 1
ATOM 1555 N N . ARG A 1 188 ? 11.242 -2.729 -105.279 1.00 48.66 188 ARG A N 1
ATOM 1556 C CA . ARG A 1 188 ? 11.082 -3.911 -106.124 1.00 48.66 188 ARG A CA 1
ATOM 1557 C C . ARG A 1 188 ? 10.602 -3.393 -107.480 1.00 48.66 188 ARG A C 1
ATOM 1559 O O . ARG A 1 188 ? 9.436 -3.053 -107.657 1.00 48.66 188 ARG A O 1
ATOM 1566 N N . GLN A 1 189 ? 11.565 -3.205 -108.373 1.00 42.78 189 GLN A N 1
ATOM 1567 C CA . GLN A 1 189 ? 11.364 -2.940 -109.787 1.00 42.78 189 GLN A CA 1
ATOM 1568 C C . GLN A 1 189 ? 10.541 -4.107 -110.343 1.00 42.78 189 GLN A C 1
ATOM 1570 O O . GLN A 1 189 ? 10.977 -5.254 -110.274 1.00 42.78 189 GLN A O 1
ATOM 1575 N N . TRP A 1 190 ? 9.329 -3.819 -110.811 1.00 44.88 190 TRP A N 1
ATOM 1576 C CA . TRP A 1 190 ? 8.585 -4.730 -111.667 1.00 44.88 190 TRP A CA 1
ATOM 1577 C C . TRP A 1 190 ? 9.192 -4.633 -113.066 1.00 44.88 190 TRP A C 1
ATOM 1579 O O . TRP A 1 190 ? 9.175 -3.558 -113.669 1.00 44.88 190 TRP A O 1
ATOM 1589 N N . ALA A 1 191 ? 9.744 -5.743 -113.536 1.00 40.19 191 ALA A N 1
ATOM 1590 C CA . ALA A 1 191 ? 9.866 -6.107 -114.939 1.00 40.19 191 ALA A CA 1
ATOM 1591 C C . ALA A 1 191 ? 9.673 -7.624 -115.011 1.00 40.19 191 ALA A C 1
ATOM 1593 O O . ALA A 1 191 ? 10.293 -8.315 -114.167 1.00 40.19 191 ALA A O 1
#